Protein AF-A0AAD0SPP9-F1 (afdb_monomer)

Radius of gyration: 32.0 Å; Cα contacts (8 Å, |Δi|>4): 120; chains: 1; bounding box: 65×89×58 Å

Mean predicted aligned error: 18.38 Å

Organism: NCBI:txid663365

InterPro domains:
  IPR006448 Putative phage terminase, small subunit, P27 family [PF05119] (82-162)

Solvent-accessible surface area (backbone atoms only — not comparable to full-atom values): 11644 Å² total; per-residue (Å²): 120,72,67,60,58,52,49,46,48,52,52,52,76,45,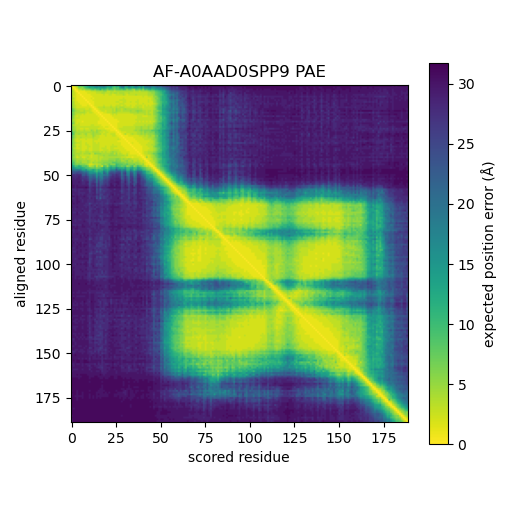87,68,53,57,61,61,54,15,63,75,71,76,54,50,42,67,56,52,55,49,48,37,67,75,67,67,56,64,47,70,93,71,49,75,88,74,75,68,74,67,84,60,84,80,52,70,61,67,83,74,44,54,75,62,16,53,54,42,38,54,52,51,50,60,71,46,54,90,75,64,54,84,85,45,48,65,55,45,52,50,39,17,49,40,49,42,51,41,53,55,47,50,65,71,53,53,95,50,72,78,54,42,52,36,66,40,94,88,75,69,49,77,43,73,15,71,65,46,54,51,42,54,52,39,52,52,50,42,53,54,46,35,45,73,72,34,72,40,74,71,28,14,66,74,70,72,55,81,73,76,76,78,66,96,81,71,85,52,98,78,66,65,73,71,87,76,71,68,96,72,86,89,79,91,135

pLDDT: mean 75.39, std 15.68, range [37.34, 91.75]

Secondary structure (DSSP, 8-state):
-HHHHHHHHHHHH----HHHHHHHTT--HHHHHHHHHHHT---TTTS-TT-----S---HHHHH--HHHHHHHHHHHHHHGGG--GGGHHHHHHHHHHHHHHHHHHHHHTT-GGGTEEE-TTT--EEE-HHHHHHHHHHHHHHHHHHHTT-SHHHHHHHT--PPPPPTTPPPTT---GGG----S-S--

Sequence (189 aa):
MENLESIKNAVENTKRSYRAIAKEFGTNHTQIGILIKLHNWNVEHRISKNSTVSTTEYKPHVAILGKTAVRKIEEIKKELGKQYSPVDEPLIVMYAKSYERYIDLESKLGLGVDKIISTSTKTGSEYMSPLFTATLAIQKNLVTIANQLGLSIASRKKLGLNFKKEEEGQTSLYDFVPEFASDEDLDEI

Structure (mmCIF, N/CA/C/O backbone):
data_AF-A0AAD0SPP9-F1
#
_entry.id   AF-A0AAD0SPP9-F1
#
loop_
_atom_site.group_PDB
_atom_site.id
_atom_site.type_symbol
_atom_site.label_atom_id
_atom_site.label_alt_id
_atom_site.label_comp_id
_atom_site.label_asym_id
_atom_site.label_entity_id
_atom_site.label_seq_id
_atom_site.pdbx_PDB_ins_code
_atom_site.Cartn_x
_atom_site.Cartn_y
_atom_site.Cartn_z
_atom_site.occupancy
_atom_site.B_iso_or_equiv
_atom_site.auth_seq_id
_atom_site.auth_comp_id
_atom_site.auth_asym_id
_atom_site.auth_atom_id
_atom_site.pdbx_PDB_model_num
ATOM 1 N N . MET A 1 1 ? -33.292 -52.331 -22.860 1.00 51.72 1 MET A N 1
ATOM 2 C CA . MET A 1 1 ? -32.669 -52.089 -21.537 1.00 51.72 1 MET A CA 1
ATOM 3 C C . MET A 1 1 ? -31.134 -52.114 -21.575 1.00 51.72 1 MET A C 1
ATOM 5 O O . MET A 1 1 ? -30.536 -51.581 -20.656 1.00 51.72 1 MET A O 1
ATOM 9 N N . GLU A 1 2 ? -30.491 -52.599 -22.648 1.00 58.06 2 GLU A N 1
ATOM 10 C CA . GLU A 1 2 ? -29.017 -52.721 -22.774 1.00 58.06 2 GLU A CA 1
ATOM 11 C C . GLU A 1 2 ? -28.226 -51.398 -22.714 1.00 58.06 2 GLU A C 1
ATOM 13 O O . GLU A 1 2 ? -27.062 -51.369 -22.312 1.00 58.06 2 GLU A O 1
ATOM 18 N N . ASN A 1 3 ? -28.854 -50.274 -23.071 1.00 76.88 3 ASN A N 1
ATOM 19 C CA . ASN A 1 3 ? -28.157 -48.989 -23.155 1.00 76.88 3 ASN A CA 1
ATOM 20 C C . ASN A 1 3 ? -27.893 -48.364 -21.767 1.00 76.88 3 ASN A C 1
ATOM 22 O O . ASN A 1 3 ? -26.889 -47.689 -21.565 1.00 76.88 3 ASN A O 1
ATOM 26 N N . LEU A 1 4 ? -28.763 -48.616 -20.780 1.00 82.75 4 LEU A N 1
ATOM 27 C CA . LEU A 1 4 ? -28.653 -48.008 -19.446 1.00 82.75 4 LEU A CA 1
ATOM 28 C C . LEU A 1 4 ? -27.514 -48.624 -18.625 1.00 82.75 4 LEU A C 1
ATOM 30 O O . LEU A 1 4 ? -26.792 -47.905 -17.939 1.00 82.75 4 LEU A O 1
ATOM 34 N N . GLU A 1 5 ? -27.315 -49.934 -18.741 1.00 85.50 5 GLU A N 1
ATOM 35 C CA . GLU A 1 5 ? -26.232 -50.648 -18.061 1.00 85.50 5 GLU A CA 1
ATOM 36 C C . GLU A 1 5 ? -24.863 -50.323 -18.674 1.00 85.50 5 GLU A C 1
ATOM 38 O O . GLU A 1 5 ? -23.885 -50.112 -17.956 1.00 85.50 5 GLU A O 1
ATOM 43 N N . SER A 1 6 ? -24.820 -50.139 -19.996 1.00 88.06 6 SER A N 1
ATOM 44 C CA . SER A 1 6 ? -23.631 -49.668 -20.715 1.00 88.06 6 SER A CA 1
ATOM 45 C C . SER A 1 6 ? -23.241 -48.240 -20.309 1.00 88.06 6 SER A C 1
ATOM 47 O O . SER A 1 6 ? -22.071 -47.969 -20.024 1.00 88.06 6 SER A O 1
ATOM 49 N N . ILE A 1 7 ? -24.221 -47.333 -20.192 1.00 86.38 7 ILE A N 1
ATOM 50 C CA . ILE A 1 7 ? -23.998 -45.965 -19.696 1.00 86.38 7 ILE A CA 1
ATOM 51 C C . ILE A 1 7 ? -23.540 -45.989 -18.233 1.00 86.38 7 ILE A C 1
ATOM 53 O O . ILE A 1 7 ? -22.585 -45.289 -17.892 1.00 86.38 7 ILE A O 1
ATOM 57 N N . LYS A 1 8 ? -24.174 -46.803 -17.377 1.00 89.94 8 LYS A N 1
ATOM 58 C CA . LYS A 1 8 ? -23.774 -46.968 -15.973 1.00 89.94 8 LYS A CA 1
ATOM 59 C C . LYS A 1 8 ? -22.315 -47.404 -15.876 1.00 89.94 8 LYS A C 1
ATOM 61 O O . LYS A 1 8 ? -21.541 -46.749 -15.188 1.00 89.94 8 LYS A O 1
ATOM 66 N N . ASN A 1 9 ? -21.915 -48.433 -16.620 1.00 89.00 9 ASN A N 1
ATOM 67 C CA . ASN A 1 9 ? -20.538 -48.924 -16.641 1.00 89.00 9 ASN A CA 1
ATOM 68 C C . ASN A 1 9 ? -19.550 -47.828 -17.094 1.00 89.00 9 ASN A C 1
ATOM 70 O O . ASN A 1 9 ? -18.545 -47.568 -16.431 1.00 89.00 9 ASN A O 1
ATOM 74 N N . ALA A 1 10 ? -19.876 -47.093 -18.163 1.00 87.19 10 ALA A N 1
ATOM 75 C CA . ALA A 1 10 ? -19.056 -45.972 -18.623 1.00 87.19 10 ALA A CA 1
ATOM 76 C C . ALA A 1 10 ? -18.931 -44.855 -17.568 1.00 87.19 10 ALA A C 1
ATOM 78 O O . ALA A 1 10 ? -17.875 -44.223 -17.445 1.00 87.19 10 ALA A O 1
ATOM 79 N N . VAL A 1 11 ? -19.987 -44.602 -16.793 1.00 87.31 11 VAL A N 1
ATOM 80 C CA . VAL A 1 11 ? -19.987 -43.622 -15.703 1.00 87.31 11 VAL A CA 1
ATOM 81 C C . VAL A 1 11 ? -19.180 -44.136 -14.507 1.00 87.31 11 VAL A C 1
ATOM 83 O O . VAL A 1 11 ? -18.228 -43.473 -14.104 1.00 87.31 11 VAL A O 1
ATOM 86 N N . GLU A 1 12 ? -19.479 -45.311 -13.970 1.00 88.06 12 GLU A N 1
ATOM 87 C CA . GLU A 1 12 ? -18.882 -45.805 -12.723 1.00 88.06 12 GLU A CA 1
ATOM 88 C C . GLU A 1 12 ? -17.416 -46.232 -12.880 1.00 88.06 12 GLU A C 1
ATOM 90 O O . GLU A 1 12 ? -16.620 -46.020 -11.975 1.00 88.06 12 GLU A O 1
ATOM 95 N N . ASN A 1 13 ? -17.008 -46.744 -14.045 1.00 87.56 13 ASN A N 1
ATOM 96 C CA . ASN A 1 13 ? -15.677 -47.347 -14.199 1.00 87.56 13 ASN A CA 1
ATOM 97 C C . ASN A 1 13 ? -14.666 -46.479 -14.955 1.00 87.56 13 ASN A C 1
ATOM 99 O O . ASN A 1 13 ? -13.494 -46.836 -15.066 1.00 87.56 13 ASN A O 1
ATOM 103 N N . THR A 1 14 ? -15.074 -45.315 -15.468 1.00 84.06 14 THR A N 1
ATOM 104 C CA . THR A 1 14 ? -14.160 -44.409 -16.186 1.00 84.06 14 THR A CA 1
ATOM 105 C C . THR A 1 14 ? -14.133 -43.010 -15.577 1.00 84.06 14 THR A C 1
ATOM 107 O O . THR A 1 14 ? -15.017 -42.641 -14.809 1.00 84.06 14 THR A O 1
ATOM 110 N N . LYS A 1 15 ? -13.131 -42.199 -15.948 1.00 80.75 15 LYS A N 1
ATOM 111 C CA . LYS A 1 15 ? -13.051 -40.754 -15.640 1.00 80.75 15 LYS A CA 1
ATOM 112 C C . LYS A 1 15 ? -13.522 -39.861 -16.803 1.00 80.75 15 LYS A C 1
ATOM 114 O O . LYS A 1 15 ? -13.335 -38.648 -16.769 1.00 80.75 15 LYS A O 1
ATOM 119 N N . ARG A 1 16 ? -14.113 -40.437 -17.860 1.00 81.25 16 ARG A N 1
ATOM 120 C CA . ARG A 1 16 ? -14.536 -39.698 -19.069 1.00 81.25 16 ARG A CA 1
ATOM 121 C C . ARG A 1 16 ? -15.654 -38.714 -18.736 1.00 81.25 16 ARG A C 1
ATOM 123 O O . ARG A 1 16 ? -16.573 -39.076 -18.011 1.00 81.25 16 ARG A O 1
ATOM 130 N N . SER A 1 17 ? -15.627 -37.492 -19.267 1.00 85.69 17 SER A N 1
ATOM 131 C CA . SER A 1 17 ? -16.663 -36.488 -18.968 1.00 85.69 17 SER A CA 1
ATOM 132 C C . SER A 1 17 ? -18.070 -36.969 -19.362 1.00 85.69 17 SER A C 1
ATOM 134 O O . SER A 1 17 ? -18.233 -37.696 -20.343 1.00 85.69 17 SER A O 1
ATOM 136 N N . TYR A 1 18 ? -19.109 -36.530 -18.641 1.00 88.00 18 TYR A N 1
ATOM 137 C CA . TYR A 1 18 ? -20.495 -36.917 -18.954 1.00 88.00 18 TYR A CA 1
ATOM 138 C C . TYR A 1 18 ? -20.921 -36.511 -20.367 1.00 88.00 18 TYR A C 1
ATOM 140 O O . TYR A 1 18 ? -21.727 -37.194 -20.982 1.00 88.00 18 TYR A O 1
ATOM 148 N N . ARG A 1 19 ? -20.338 -35.440 -20.922 1.00 86.88 19 ARG A N 1
ATOM 149 C CA . ARG A 1 19 ? -20.577 -35.024 -22.311 1.00 86.88 19 ARG A CA 1
ATOM 150 C C . ARG A 1 19 ? -20.012 -36.019 -23.326 1.00 86.88 19 ARG A C 1
ATOM 152 O O . ARG A 1 19 ? -20.654 -36.266 -24.340 1.00 86.88 19 ARG A O 1
ATOM 159 N N . ALA A 1 20 ? -18.840 -36.596 -23.054 1.00 87.94 20 ALA A N 1
ATOM 160 C CA . ALA A 1 20 ? -18.237 -37.597 -23.930 1.00 87.94 20 ALA A CA 1
ATOM 161 C C . ALA A 1 20 ? -19.054 -38.896 -23.938 1.00 87.94 20 ALA A C 1
ATOM 163 O O . ALA A 1 20 ? -19.337 -39.426 -25.007 1.00 87.94 20 ALA A O 1
ATOM 164 N N . ILE A 1 21 ? -19.485 -39.350 -22.757 1.00 88.00 21 ILE A N 1
ATOM 165 C CA . ILE A 1 21 ? -20.357 -40.525 -22.609 1.00 88.00 21 ILE A CA 1
ATOM 166 C C . ILE A 1 21 ? -21.703 -40.266 -23.300 1.00 88.00 21 ILE A C 1
ATOM 168 O O . ILE A 1 21 ? -22.177 -41.089 -24.073 1.00 88.00 21 ILE A O 1
ATOM 172 N N . ALA A 1 22 ? -22.286 -39.083 -23.103 1.00 87.88 22 ALA A N 1
ATOM 173 C CA . ALA A 1 22 ? -23.553 -38.711 -23.723 1.00 87.88 22 ALA A CA 1
ATOM 174 C C . ALA A 1 22 ? -23.508 -38.754 -25.259 1.00 87.88 22 ALA A C 1
ATOM 176 O O . ALA A 1 22 ? -24.431 -39.265 -25.886 1.00 87.88 22 ALA A O 1
ATOM 177 N N . LYS A 1 23 ? -22.410 -38.274 -25.857 1.00 89.12 23 LYS A N 1
ATOM 178 C CA . LYS A 1 23 ? -22.201 -38.300 -27.311 1.00 89.12 23 LYS A CA 1
ATOM 179 C C . LYS A 1 23 ? -22.111 -39.724 -27.868 1.00 89.12 23 LYS A C 1
ATOM 181 O O . LYS A 1 23 ? -22.613 -39.970 -28.956 1.00 89.12 23 LYS A O 1
ATOM 186 N N . GLU A 1 24 ? -21.472 -40.637 -27.143 1.00 87.25 24 GLU A N 1
ATOM 187 C CA . GLU A 1 24 ? -21.290 -42.033 -27.561 1.00 87.25 24 GLU A CA 1
ATOM 188 C C . GLU A 1 24 ? -22.600 -42.821 -27.551 1.00 87.25 24 GLU A C 1
ATOM 190 O O . GLU A 1 24 ? -22.887 -43.549 -28.495 1.00 87.25 24 GLU A O 1
ATOM 195 N N . PHE A 1 25 ? -23.427 -42.615 -26.526 1.00 86.75 25 PHE A N 1
ATOM 196 C CA . PHE A 1 25 ? -24.692 -43.337 -26.361 1.00 86.75 25 PHE A CA 1
ATOM 197 C C . PHE A 1 25 ? -25.916 -42.570 -26.888 1.00 86.75 25 PHE A C 1
ATOM 199 O O . PHE A 1 25 ? -27.050 -42.956 -26.610 1.00 86.75 25 PHE A O 1
ATOM 206 N N . GLY A 1 26 ? -25.705 -41.474 -27.630 1.00 83.62 26 GLY A N 1
ATOM 207 C CA . GLY A 1 26 ? -26.782 -40.685 -28.239 1.00 83.62 26 GLY A CA 1
ATOM 208 C C . GLY A 1 26 ? -27.765 -40.078 -27.229 1.00 83.62 26 GLY A C 1
ATOM 209 O O . GLY A 1 26 ? -28.952 -39.961 -27.517 1.00 83.62 26 GLY A O 1
ATOM 210 N N . THR A 1 27 ? -27.291 -39.716 -26.034 1.00 85.94 27 THR A N 1
ATOM 211 C CA . THR A 1 27 ? -28.105 -39.162 -24.938 1.00 85.94 27 THR A CA 1
ATOM 212 C C . THR A 1 27 ? -27.663 -37.740 -24.569 1.00 85.94 27 THR A C 1
ATOM 214 O O . THR A 1 27 ? -26.723 -37.188 -25.143 1.00 85.94 27 THR A O 1
ATOM 217 N N . ASN A 1 28 ? -28.342 -37.107 -23.609 1.00 88.00 28 ASN A N 1
ATOM 218 C CA . ASN A 1 28 ? -27.956 -35.812 -23.059 1.00 88.00 28 ASN A CA 1
ATOM 219 C C . ASN A 1 28 ? -27.191 -35.995 -21.737 1.00 88.00 28 ASN A C 1
ATOM 221 O O . ASN A 1 28 ? -27.616 -36.725 -20.846 1.00 88.00 28 ASN A O 1
ATOM 225 N N . HIS A 1 29 ? -26.086 -35.271 -21.557 1.00 84.81 29 HIS A N 1
ATOM 226 C CA . HIS A 1 29 ? -25.327 -35.272 -20.303 1.00 84.81 29 HIS A CA 1
ATOM 227 C C . HIS A 1 29 ? -26.172 -34.904 -19.068 1.00 84.81 29 HIS A C 1
ATOM 229 O O . HIS A 1 29 ? -25.884 -35.379 -17.971 1.00 84.81 29 HIS A O 1
ATOM 235 N N . THR A 1 30 ? -27.230 -34.099 -19.232 1.00 88.62 30 THR A N 1
ATOM 236 C CA . THR A 1 30 ? -28.180 -33.797 -18.150 1.00 88.62 30 THR A CA 1
ATOM 237 C C . THR A 1 30 ? -29.023 -35.013 -17.770 1.00 88.62 30 THR A C 1
ATOM 239 O O . THR A 1 30 ? -29.240 -35.243 -16.584 1.00 88.62 30 THR A O 1
ATOM 242 N N . GLN A 1 31 ? -29.432 -35.835 -18.744 1.00 85.94 31 GLN A N 1
ATOM 243 C CA . GLN A 1 31 ? -30.141 -37.096 -18.498 1.00 85.94 31 GLN A CA 1
ATOM 244 C C . GLN A 1 31 ? -29.253 -38.083 -17.735 1.00 85.94 31 GLN A C 1
ATOM 246 O O . GLN A 1 31 ? -29.722 -38.697 -16.784 1.00 85.94 31 GLN A O 1
ATOM 251 N N . ILE A 1 32 ? -27.957 -38.159 -18.060 1.00 86.00 32 ILE A N 1
ATOM 252 C CA . ILE A 1 32 ? -26.988 -38.947 -17.277 1.00 86.00 32 ILE A CA 1
ATOM 253 C C . ILE A 1 32 ? -26.943 -38.456 -15.821 1.00 86.00 32 ILE A C 1
ATOM 255 O O . ILE A 1 32 ? -26.991 -39.263 -14.898 1.00 86.00 32 ILE A O 1
ATOM 259 N N . GLY A 1 33 ? -26.917 -37.137 -15.599 1.00 84.62 33 GLY A N 1
ATOM 260 C CA . GLY A 1 33 ? -26.966 -36.551 -14.255 1.00 84.62 33 GLY A CA 1
ATOM 261 C C . GLY A 1 33 ? -28.234 -36.905 -13.467 1.00 84.62 33 GLY A C 1
ATOM 262 O O . GLY A 1 33 ? -28.160 -37.128 -12.259 1.00 84.62 33 GLY A O 1
ATOM 263 N N . ILE A 1 34 ? -29.385 -36.988 -14.140 1.00 86.81 34 ILE A N 1
ATOM 264 C CA . ILE A 1 34 ? -30.654 -37.422 -13.536 1.00 86.81 34 ILE A CA 1
ATOM 265 C C . ILE A 1 34 ? -30.598 -38.916 -13.192 1.00 86.81 34 ILE A C 1
ATOM 267 O O . ILE A 1 34 ? -30.956 -39.284 -12.077 1.00 86.81 34 ILE A O 1
ATOM 271 N N . LEU A 1 35 ? -30.093 -39.762 -14.097 1.00 86.94 35 LEU A N 1
ATOM 272 C CA . LEU A 1 35 ? -29.963 -41.207 -13.877 1.00 86.94 35 LEU A CA 1
ATOM 273 C C . LEU A 1 35 ? -29.030 -41.542 -12.708 1.00 86.94 35 LEU A C 1
ATOM 275 O O . LEU A 1 35 ? -29.371 -42.401 -11.900 1.00 86.94 35 LEU A O 1
ATOM 279 N N . ILE A 1 36 ? -27.911 -40.820 -12.563 1.00 86.50 36 ILE A N 1
ATOM 280 C CA . ILE A 1 36 ? -26.996 -40.975 -11.418 1.00 86.50 36 ILE A CA 1
ATOM 281 C C . ILE A 1 36 ? -27.743 -40.765 -10.096 1.00 86.50 36 ILE A C 1
ATOM 283 O O . ILE A 1 36 ? -27.567 -41.551 -9.171 1.00 86.50 36 ILE A O 1
ATOM 287 N N . LYS A 1 37 ? -28.584 -39.724 -10.009 1.00 85.19 37 LYS A N 1
ATOM 288 C CA . LYS A 1 37 ? -29.362 -39.411 -8.798 1.00 85.19 37 LYS A CA 1
ATOM 289 C C . LYS A 1 37 ? -30.514 -40.385 -8.569 1.00 85.19 37 LYS A C 1
ATOM 291 O O . LYS A 1 37 ? -30.809 -40.716 -7.431 1.00 85.19 37 LYS A O 1
ATOM 296 N N . LEU A 1 38 ? -31.179 -40.816 -9.639 1.00 86.94 38 LEU A N 1
ATOM 297 C CA . LEU A 1 38 ? -32.357 -41.680 -9.557 1.00 86.94 38 LEU A CA 1
ATOM 298 C C . LEU A 1 38 ? -31.982 -43.123 -9.192 1.00 86.94 38 LEU A C 1
ATOM 300 O O . LEU A 1 38 ? -32.724 -43.790 -8.478 1.00 86.94 38 LEU A O 1
ATOM 304 N N . HIS A 1 39 ? -30.819 -43.589 -9.651 1.00 85.81 39 HIS A N 1
ATOM 305 C CA . HIS A 1 39 ? -30.335 -44.954 -9.443 1.00 85.81 39 HIS A CA 1
ATOM 306 C C . HIS A 1 39 ? -29.115 -45.051 -8.511 1.00 85.81 39 HIS A C 1
ATOM 308 O O . HIS A 1 39 ? -28.538 -46.131 -8.401 1.00 85.81 39 HIS A O 1
ATOM 314 N N . ASN A 1 40 ? -28.717 -43.953 -7.856 1.00 83.12 40 ASN A N 1
ATOM 315 C CA . ASN A 1 40 ? -27.573 -43.873 -6.936 1.00 83.12 40 ASN A CA 1
ATOM 316 C C . ASN A 1 40 ? -26.280 -44.505 -7.488 1.00 83.12 40 ASN A C 1
ATOM 318 O O . ASN A 1 40 ? -25.647 -45.329 -6.829 1.00 83.12 40 ASN A O 1
ATOM 322 N N . TRP A 1 41 ? -25.889 -44.136 -8.710 1.00 87.06 41 TRP A N 1
ATOM 323 C CA . TRP A 1 41 ? -24.657 -44.653 -9.320 1.00 87.06 41 TRP A CA 1
ATOM 324 C C . TRP A 1 41 ? -23.402 -44.141 -8.604 1.00 87.06 41 TRP A C 1
ATOM 326 O O . TRP A 1 41 ? -23.332 -42.975 -8.202 1.00 87.06 41 TRP A O 1
ATOM 336 N N . ASN A 1 42 ? -22.381 -44.993 -8.488 1.00 83.19 42 ASN A N 1
ATOM 337 C CA . ASN A 1 42 ? -21.136 -44.653 -7.807 1.00 83.19 42 ASN A CA 1
ATOM 338 C C . ASN A 1 42 ? -20.254 -43.744 -8.677 1.00 83.19 42 ASN A C 1
ATOM 340 O O . ASN A 1 42 ? -19.658 -44.164 -9.668 1.00 83.19 42 ASN A O 1
ATOM 344 N N . VAL A 1 43 ? -20.153 -42.475 -8.287 1.00 81.12 43 VAL A N 1
ATOM 345 C CA . VAL A 1 43 ? -19.327 -41.465 -8.967 1.00 81.12 43 VAL A CA 1
ATOM 346 C C . VAL A 1 43 ? -18.296 -40.829 -8.034 1.00 81.12 43 VAL A C 1
ATOM 348 O O . VAL A 1 43 ? -17.770 -39.755 -8.328 1.00 81.12 43 VAL A O 1
ATOM 351 N N . GLU A 1 44 ? -17.982 -41.468 -6.904 1.00 73.19 44 GLU A N 1
ATOM 352 C CA . GLU A 1 44 ? -17.063 -40.916 -5.900 1.00 73.19 44 GLU A CA 1
ATOM 353 C C . GLU A 1 44 ? -15.653 -40.663 -6.443 1.00 73.19 44 GLU A C 1
ATOM 355 O O . GLU A 1 44 ? -15.002 -39.703 -6.044 1.00 73.19 44 GLU A O 1
ATOM 360 N N . HIS A 1 45 ? -15.196 -41.477 -7.395 1.00 71.38 45 HIS A N 1
ATOM 361 C CA . HIS A 1 45 ? -13.916 -41.310 -8.095 1.00 71.38 45 HIS A CA 1
ATOM 362 C C . HIS A 1 45 ? -13.892 -40.115 -9.059 1.00 71.38 45 HIS A C 1
ATOM 364 O O . HIS A 1 45 ? -12.824 -39.748 -9.556 1.00 71.38 45 HIS A O 1
ATOM 370 N N . ARG A 1 46 ? -15.059 -39.535 -9.365 1.00 68.56 46 ARG A N 1
ATOM 371 C CA . ARG A 1 46 ? -15.238 -38.365 -10.244 1.00 68.56 46 ARG A CA 1
ATOM 372 C C . ARG A 1 46 ? -15.484 -37.083 -9.466 1.00 68.56 46 ARG A C 1
ATOM 374 O O . ARG A 1 46 ? -15.219 -36.001 -9.987 1.00 68.56 46 ARG A O 1
ATOM 381 N N . ILE A 1 47 ? -16.002 -37.193 -8.247 1.00 60.44 47 ILE A N 1
ATOM 382 C CA . ILE A 1 47 ? -16.110 -36.066 -7.331 1.00 60.44 47 ILE A CA 1
ATOM 383 C C . ILE A 1 47 ? -14.697 -35.810 -6.821 1.00 60.44 47 ILE A C 1
ATOM 385 O O . ILE A 1 47 ? -14.087 -36.662 -6.182 1.00 60.44 47 ILE A O 1
ATOM 389 N N . SER A 1 48 ? -14.156 -34.633 -7.128 1.00 53.91 48 SER A N 1
ATOM 390 C CA . SER A 1 48 ? -12.960 -34.136 -6.459 1.00 53.91 48 SER A CA 1
ATOM 391 C C . SER A 1 48 ? -13.238 -34.111 -4.951 1.00 53.91 48 SER A C 1
ATOM 393 O O . SER A 1 48 ? -13.806 -33.152 -4.437 1.00 53.91 48 SER A O 1
ATOM 395 N N . LYS A 1 49 ? -12.853 -35.169 -4.227 1.00 50.97 49 LYS A N 1
ATOM 396 C CA . LYS A 1 49 ? -12.880 -35.215 -2.755 1.00 50.97 49 LYS A CA 1
ATOM 397 C C . LYS A 1 49 ? -11.865 -34.244 -2.119 1.00 50.97 49 LYS A C 1
ATOM 399 O O . LYS A 1 49 ? -11.747 -34.207 -0.904 1.00 50.97 49 LYS A O 1
ATOM 404 N N . ASN A 1 50 ? -11.201 -33.402 -2.921 1.00 46.84 50 ASN A N 1
ATOM 405 C CA . ASN A 1 50 ? -10.194 -32.438 -2.488 1.00 46.84 50 ASN A CA 1
ATOM 406 C C . ASN A 1 50 ? -10.576 -30.989 -2.835 1.00 46.84 50 ASN A C 1
ATOM 408 O O . ASN A 1 50 ? -9.737 -30.207 -3.270 1.00 46.84 50 ASN A O 1
ATOM 412 N N . SER A 1 51 ? -11.824 -30.584 -2.600 1.00 44.16 51 SER A N 1
ATOM 413 C CA . SER A 1 51 ? -12.051 -29.219 -2.108 1.00 44.16 51 SER A CA 1
ATOM 414 C C . SER A 1 51 ? -12.092 -29.261 -0.583 1.00 44.16 51 SER A C 1
ATOM 416 O O . SER A 1 51 ? -13.095 -28.920 0.042 1.00 44.16 51 SER A O 1
ATOM 418 N N . THR A 1 52 ? -11.005 -29.730 0.030 1.00 46.94 52 THR A N 1
ATOM 419 C CA . THR A 1 52 ? -10.692 -29.377 1.411 1.00 46.94 52 THR A CA 1
ATOM 420 C C . THR A 1 52 ? -10.530 -27.865 1.425 1.00 46.94 52 THR A C 1
ATOM 422 O O . THR A 1 52 ? -9.463 -27.342 1.104 1.00 46.94 52 THR A O 1
ATOM 425 N N . VAL A 1 53 ? -11.614 -27.149 1.725 1.00 46.72 53 VAL A N 1
ATOM 426 C CA . VAL A 1 53 ? -11.522 -25.782 2.226 1.00 46.72 53 VAL A CA 1
ATOM 427 C C . VAL A 1 53 ? -10.681 -25.915 3.484 1.00 46.72 53 VAL A C 1
ATOM 429 O O . VAL A 1 53 ? -11.147 -26.426 4.499 1.00 46.72 53 VAL A O 1
ATOM 432 N N . SER A 1 54 ? -9.397 -25.596 3.354 1.00 39.97 54 SER A N 1
ATOM 433 C CA . SER A 1 54 ? -8.462 -25.601 4.463 1.00 39.97 54 SER A CA 1
ATOM 434 C C . SER A 1 54 ? -9.071 -24.759 5.578 1.00 39.97 54 SER A C 1
ATOM 436 O O . SER A 1 54 ? -9.296 -23.566 5.395 1.00 39.97 54 SER A O 1
ATOM 438 N N . THR A 1 55 ? -9.361 -25.380 6.718 1.00 46.69 55 THR A N 1
ATOM 439 C CA . THR A 1 55 ? -9.795 -24.715 7.955 1.00 46.69 55 THR A CA 1
ATOM 440 C C . THR A 1 55 ? -8.649 -23.982 8.650 1.00 46.69 55 THR A C 1
ATOM 442 O O . THR A 1 55 ? -8.826 -23.478 9.756 1.00 46.69 55 THR A O 1
ATOM 445 N N . THR A 1 56 ? -7.474 -23.861 8.022 1.00 51.22 56 THR A N 1
ATOM 446 C CA . THR A 1 56 ? -6.583 -22.748 8.359 1.00 51.22 56 THR A CA 1
ATOM 447 C C . THR A 1 56 ? -7.378 -21.477 8.132 1.00 51.22 56 THR A C 1
ATOM 449 O O . THR A 1 56 ? -7.862 -21.301 7.016 1.00 51.22 56 THR A O 1
ATOM 452 N N . GLU A 1 57 ? -7.518 -20.621 9.147 1.00 54.06 57 GLU A N 1
ATOM 453 C CA . GLU A 1 57 ? -8.017 -19.254 8.988 1.00 54.06 57 GLU A CA 1
ATOM 454 C C . GLU A 1 57 ? -7.316 -18.627 7.778 1.00 54.06 57 GLU A C 1
ATOM 456 O O . GLU A 1 57 ? -6.191 -18.131 7.878 1.00 54.06 57 GLU A O 1
ATOM 461 N N . TYR A 1 58 ? -7.938 -18.707 6.601 1.00 49.38 58 TYR A N 1
ATOM 462 C CA . TYR A 1 58 ? -7.405 -18.082 5.413 1.00 49.38 58 TYR A CA 1
ATOM 463 C C . TYR A 1 58 ? -7.670 -16.614 5.645 1.00 49.38 58 TYR A C 1
ATOM 465 O O . TYR A 1 58 ? -8.773 -16.122 5.437 1.00 49.38 58 TYR A O 1
ATOM 473 N N . LYS A 1 59 ? -6.672 -15.947 6.208 1.00 59.69 59 LYS A N 1
ATOM 474 C CA . LYS A 1 59 ? -6.638 -14.511 6.377 1.00 59.69 59 LYS A CA 1
ATOM 475 C C . LYS A 1 59 ? -6.227 -13.960 5.017 1.00 59.69 59 LYS A C 1
ATOM 477 O O . LYS A 1 59 ? -5.029 -13.908 4.746 1.00 59.69 59 LYS A O 1
ATOM 482 N N . PRO A 1 60 ? -7.167 -13.564 4.133 1.00 54.41 60 PRO A N 1
ATOM 483 C CA . PRO A 1 60 ? -6.823 -13.109 2.784 1.00 54.41 60 PRO A CA 1
ATOM 484 C C . PRO A 1 60 ? -5.848 -11.924 2.818 1.00 54.41 60 PRO A C 1
ATOM 486 O O . PRO A 1 60 ? -5.056 -11.736 1.901 1.00 54.41 60 PRO A O 1
ATOM 489 N N . HIS A 1 61 ? -5.847 -11.161 3.915 1.00 56.38 61 HIS A N 1
ATOM 490 C CA . HIS A 1 61 ? -4.906 -10.076 4.157 1.00 56.38 61 HIS A CA 1
ATOM 491 C C . HIS A 1 61 ? -3.446 -10.542 4.310 1.00 56.38 61 HIS A C 1
ATOM 493 O O . HIS A 1 61 ? -2.553 -9.810 3.899 1.00 56.38 61 HIS A O 1
ATOM 499 N N . VAL A 1 62 ? -3.181 -11.759 4.801 1.00 58.31 62 VAL A N 1
ATOM 500 C CA . VAL A 1 62 ? -1.818 -12.323 4.919 1.00 58.31 62 VAL A CA 1
ATOM 501 C C . VAL A 1 62 ? -1.207 -12.611 3.545 1.00 58.31 62 VAL A C 1
ATOM 503 O O . VAL A 1 62 ? 0.003 -12.515 3.380 1.00 58.31 62 VAL A O 1
ATOM 506 N N . ALA A 1 63 ? -2.029 -12.903 2.532 1.00 60.53 63 ALA A N 1
ATOM 507 C CA . ALA A 1 63 ? -1.554 -13.086 1.160 1.00 60.53 63 ALA A CA 1
ATOM 508 C C . ALA A 1 63 ? -1.271 -11.755 0.433 1.00 60.53 63 ALA A C 1
ATOM 510 O O . ALA A 1 63 ? -0.577 -11.739 -0.580 1.00 60.53 63 ALA A O 1
ATOM 511 N N . ILE A 1 64 ? -1.833 -10.643 0.921 1.00 65.31 64 ILE A N 1
ATOM 512 C CA . ILE A 1 64 ? -1.818 -9.336 0.243 1.00 65.31 64 ILE A CA 1
ATOM 513 C C . ILE A 1 64 ? -0.828 -8.358 0.893 1.00 65.31 64 ILE A C 1
ATOM 515 O O . ILE A 1 64 ? -0.371 -7.426 0.224 1.00 65.31 64 ILE A O 1
ATOM 519 N N . LEU A 1 65 ? -0.529 -8.543 2.180 1.00 76.50 65 LEU A N 1
ATOM 520 C CA . LEU A 1 65 ? 0.314 -7.659 2.980 1.00 76.50 65 LEU A CA 1
ATOM 521 C C . LEU A 1 65 ? 1.670 -8.310 3.227 1.00 76.50 65 LEU A C 1
ATOM 523 O O . LEU A 1 65 ? 1.744 -9.391 3.810 1.00 76.50 65 LEU A O 1
ATOM 527 N N . GLY A 1 66 ? 2.745 -7.643 2.811 1.00 81.56 66 GLY A N 1
ATOM 528 C CA . GLY A 1 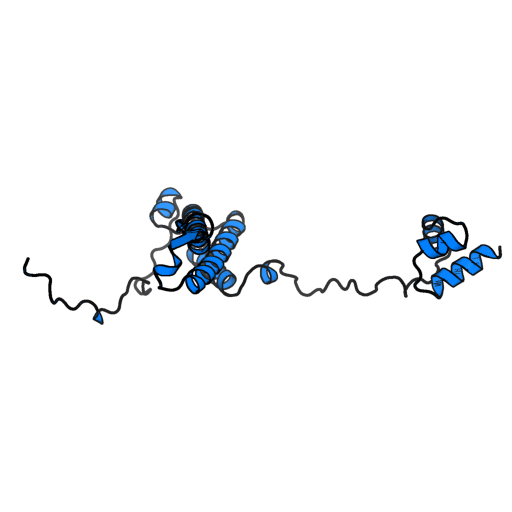66 ? 4.085 -8.059 3.192 1.00 81.56 66 GLY A CA 1
ATOM 529 C C . GLY A 1 66 ? 4.401 -7.698 4.646 1.00 81.56 66 GLY A C 1
ATOM 530 O O . GLY A 1 66 ? 3.633 -7.027 5.343 1.00 81.56 66 GLY A O 1
ATOM 531 N N . LYS A 1 67 ? 5.560 -8.162 5.128 1.00 85.62 67 LYS A N 1
ATOM 532 C CA . LYS A 1 67 ? 5.989 -7.984 6.528 1.00 85.62 67 LYS A CA 1
ATOM 533 C C . LYS A 1 67 ? 6.038 -6.508 6.936 1.00 85.62 67 LYS A C 1
ATOM 535 O O . LYS A 1 67 ? 5.671 -6.167 8.058 1.00 85.62 67 LYS A O 1
ATOM 540 N N . THR A 1 68 ? 6.462 -5.637 6.021 1.00 84.00 68 THR A N 1
ATOM 541 C CA . THR A 1 68 ? 6.579 -4.195 6.268 1.00 84.00 68 THR A CA 1
ATOM 542 C C . THR A 1 68 ? 5.205 -3.550 6.404 1.00 84.00 68 THR A C 1
ATOM 544 O O . THR A 1 68 ? 5.003 -2.727 7.296 1.00 84.00 68 THR A O 1
ATOM 547 N N . ALA A 1 69 ? 4.244 -3.956 5.567 1.00 85.25 69 ALA A N 1
ATOM 548 C CA . ALA A 1 69 ? 2.870 -3.479 5.663 1.00 85.25 69 ALA A CA 1
ATOM 549 C C . ALA A 1 69 ? 2.206 -3.931 6.975 1.00 85.25 69 ALA A C 1
ATOM 551 O O . ALA A 1 69 ? 1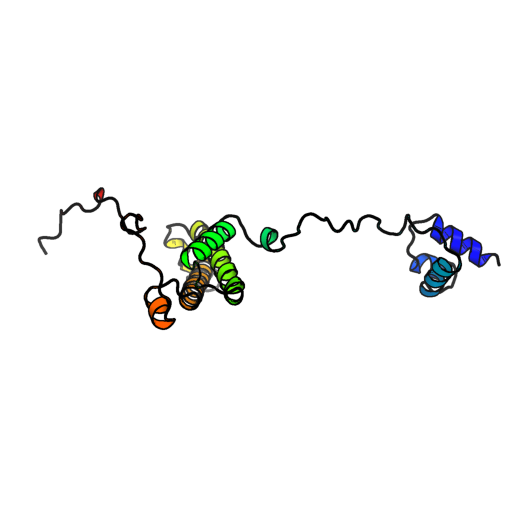.591 -3.113 7.651 1.00 85.25 69 ALA A O 1
ATOM 552 N N . VAL A 1 70 ? 2.374 -5.194 7.382 1.00 85.56 70 VAL A N 1
ATOM 553 C CA . VAL A 1 70 ? 1.820 -5.696 8.656 1.00 85.56 70 VAL A CA 1
ATOM 554 C C . VAL A 1 70 ? 2.359 -4.900 9.846 1.00 85.56 70 VAL A C 1
ATOM 556 O O . VAL A 1 70 ? 1.568 -4.376 10.628 1.00 85.56 70 VAL A O 1
ATOM 559 N N . ARG A 1 71 ? 3.684 -4.715 9.929 1.00 86.06 71 ARG A N 1
ATOM 560 C CA . ARG A 1 71 ? 4.308 -3.906 10.987 1.00 86.06 71 ARG A CA 1
ATOM 561 C C . ARG A 1 71 ? 3.754 -2.478 11.011 1.00 86.06 71 ARG A C 1
ATOM 563 O O . ARG A 1 71 ? 3.403 -1.963 12.067 1.00 86.06 71 ARG A O 1
ATOM 570 N N . LYS A 1 72 ? 3.617 -1.845 9.840 1.00 88.94 72 LYS A N 1
ATOM 571 C CA . LYS A 1 72 ? 3.117 -0.467 9.746 1.00 88.94 72 LYS A CA 1
ATOM 572 C C . LYS A 1 72 ? 1.640 -0.343 10.153 1.00 88.94 72 LYS A C 1
ATOM 574 O O . LYS A 1 72 ? 1.261 0.674 10.723 1.00 88.94 72 LYS A O 1
ATOM 579 N N . ILE A 1 73 ? 0.810 -1.363 9.911 1.00 88.12 73 ILE A N 1
ATOM 580 C CA . ILE A 1 73 ? -0.578 -1.397 10.409 1.00 88.12 73 ILE A CA 1
ATOM 581 C C . ILE A 1 73 ? -0.599 -1.379 11.940 1.00 88.12 73 ILE A C 1
ATOM 583 O O . ILE A 1 73 ? -1.391 -0.643 12.523 1.00 88.12 73 ILE A O 1
ATOM 587 N N . GLU A 1 74 ? 0.252 -2.173 12.590 1.00 86.81 74 GLU A N 1
ATOM 588 C CA . GLU A 1 74 ? 0.331 -2.232 14.055 1.00 86.81 74 GLU A CA 1
ATOM 589 C C . GLU A 1 74 ? 0.792 -0.899 14.656 1.00 86.81 74 GLU A C 1
ATOM 591 O O . GLU A 1 74 ? 0.186 -0.426 15.616 1.00 86.81 74 GLU A O 1
ATOM 596 N N . GLU A 1 75 ? 1.798 -0.259 14.051 1.00 84.88 75 GLU A N 1
ATOM 597 C CA . GLU A 1 75 ? 2.269 1.078 14.438 1.00 84.88 75 GLU A CA 1
ATOM 598 C C . GLU A 1 75 ? 1.134 2.112 14.373 1.00 84.88 75 GLU A C 1
ATOM 600 O O . GLU A 1 75 ? 0.848 2.782 15.363 1.00 84.88 75 GLU A O 1
ATOM 605 N N . ILE A 1 76 ? 0.408 2.176 13.252 1.00 86.81 76 ILE A N 1
ATOM 606 C CA . ILE A 1 76 ? -0.695 3.133 13.072 1.00 86.81 76 ILE A CA 1
ATOM 607 C C . ILE A 1 76 ? -1.840 2.845 14.041 1.00 86.81 76 ILE A C 1
ATOM 609 O O . ILE A 1 76 ? -2.395 3.765 14.634 1.00 86.81 76 ILE A O 1
ATOM 613 N N . LYS A 1 77 ? -2.196 1.573 14.250 1.00 84.94 77 LYS A N 1
ATOM 614 C CA . LYS A 1 77 ? -3.220 1.204 15.238 1.00 84.94 77 LYS A CA 1
ATOM 615 C C . LYS A 1 77 ? -2.818 1.627 16.650 1.00 84.94 77 LYS A C 1
ATOM 617 O O . LYS A 1 77 ? -3.676 2.067 17.413 1.00 84.94 77 LYS A O 1
ATOM 622 N N . LYS A 1 78 ? -1.532 1.513 16.997 1.00 84.94 78 LYS A N 1
ATOM 623 C CA . LYS A 1 78 ? -0.996 1.967 18.284 1.00 84.94 78 LYS A CA 1
ATOM 624 C C . LYS A 1 78 ? -1.068 3.489 18.413 1.00 84.94 78 LYS A C 1
ATOM 626 O O . LYS A 1 78 ? -1.514 3.966 19.452 1.00 84.94 78 LYS A O 1
ATOM 631 N N . GLU A 1 79 ? -0.689 4.227 17.370 1.00 81.38 79 GLU A N 1
ATOM 632 C CA . GLU A 1 79 ? -0.759 5.693 17.339 1.00 81.38 79 GLU A CA 1
ATOM 633 C C . GLU A 1 79 ? -2.201 6.198 17.462 1.00 81.38 79 GLU A C 1
ATOM 635 O O . GLU A 1 79 ? -2.493 7.033 18.314 1.00 81.38 79 GLU A O 1
ATOM 640 N N . LEU A 1 80 ? -3.119 5.666 16.648 1.00 81.19 80 LEU A N 1
ATOM 641 C CA . LEU A 1 80 ? -4.533 6.057 16.659 1.00 81.19 80 LEU A CA 1
ATOM 642 C C . LEU A 1 80 ? -5.252 5.615 17.944 1.00 81.19 80 LEU A C 1
ATOM 644 O O . LEU A 1 80 ? -6.220 6.246 18.375 1.00 81.19 80 LEU A O 1
ATOM 648 N N . GLY A 1 81 ? -4.799 4.535 18.583 1.00 80.69 81 GLY A N 1
ATOM 649 C CA . GLY A 1 81 ? -5.316 4.067 19.864 1.00 80.69 81 GLY A CA 1
ATOM 650 C C . GLY A 1 81 ? -6.833 3.853 19.844 1.00 80.69 81 GLY A C 1
ATOM 651 O O . GLY A 1 81 ? -7.349 3.042 19.084 1.00 80.69 81 GLY A O 1
ATOM 652 N N . LYS A 1 82 ? -7.566 4.581 20.695 1.00 79.00 82 LYS A N 1
ATOM 653 C CA . LYS A 1 82 ? -9.040 4.494 20.788 1.00 79.00 82 LYS A CA 1
ATOM 654 C C . LYS A 1 82 ? -9.785 5.363 19.766 1.00 79.00 82 LYS A C 1
ATOM 656 O O . LYS A 1 82 ? -11.008 5.423 19.818 1.00 79.00 82 LYS A O 1
ATOM 661 N N . GLN A 1 83 ? -9.067 6.093 18.916 1.00 75.31 83 GLN A N 1
ATOM 662 C CA . GLN A 1 83 ? -9.643 7.122 18.047 1.00 75.31 83 GLN A CA 1
ATOM 663 C C . GLN A 1 83 ? -9.964 6.626 16.641 1.00 75.31 83 GLN A C 1
ATOM 665 O O . GLN A 1 83 ? -10.665 7.330 15.922 1.00 75.31 83 GLN A O 1
ATOM 670 N N . TYR A 1 84 ? -9.490 5.437 16.257 1.00 79.12 84 TYR A N 1
ATOM 671 C CA . TYR A 1 84 ? -9.860 4.836 14.978 1.00 79.12 84 TYR A CA 1
ATOM 672 C C . TYR A 1 84 ? -11.094 3.941 15.111 1.00 79.12 84 TYR A C 1
ATOM 674 O O . TYR A 1 84 ? -11.316 3.279 16.127 1.00 79.12 84 TYR A O 1
ATOM 682 N N . SER A 1 85 ? -11.888 3.922 14.050 1.00 78.62 85 SER A N 1
ATOM 683 C CA . SER A 1 85 ? -13.072 3.093 13.860 1.00 78.62 85 SER A CA 1
ATOM 684 C C . SER A 1 85 ? -12.760 1.942 12.896 1.00 78.62 85 SER A C 1
ATOM 686 O O . SER A 1 85 ? -11.860 2.070 12.063 1.00 78.62 85 SER A O 1
ATOM 688 N N . PRO A 1 86 ? -13.531 0.837 12.903 1.00 80.88 86 PRO A N 1
ATOM 689 C CA . PRO A 1 86 ? -13.457 -0.180 11.849 1.00 80.88 86 PRO A CA 1
ATOM 690 C C . PRO A 1 86 ? -13.578 0.385 10.420 1.00 80.88 86 PRO A C 1
ATOM 692 O O . PRO A 1 86 ? -13.073 -0.200 9.468 1.00 80.88 86 PRO A O 1
ATOM 695 N N . VAL A 1 87 ? -14.214 1.551 10.261 1.00 82.00 87 VAL A N 1
ATOM 696 C CA . VAL A 1 87 ? -14.333 2.256 8.972 1.00 82.00 87 VAL A CA 1
ATOM 697 C C . VAL A 1 87 ? -12.981 2.778 8.461 1.00 82.00 87 VAL A C 1
ATOM 699 O O . VAL A 1 87 ? -12.805 2.923 7.253 1.00 82.00 87 VAL A O 1
ATOM 702 N N . ASP A 1 88 ? -12.011 3.001 9.350 1.00 81.88 88 ASP A N 1
ATOM 703 C CA . ASP A 1 88 ? -10.671 3.489 9.007 1.00 81.88 88 ASP A CA 1
ATOM 704 C C . ASP A 1 88 ? -9.721 2.354 8.593 1.00 81.88 88 ASP A C 1
ATOM 706 O O . ASP A 1 88 ? -8.664 2.603 8.012 1.00 81.88 88 ASP A O 1
ATOM 710 N N . GLU A 1 89 ? -10.083 1.089 8.837 1.00 84.19 89 GLU A N 1
ATOM 711 C CA . GLU A 1 89 ? -9.231 -0.066 8.528 1.00 84.19 89 GLU A CA 1
ATOM 712 C C . GLU A 1 89 ? -8.794 -0.143 7.056 1.00 84.19 89 GLU A C 1
ATOM 714 O O . GLU A 1 89 ? -7.606 -0.383 6.816 1.00 84.19 89 GLU A O 1
ATOM 719 N N . PRO A 1 90 ? -9.663 0.107 6.052 1.00 87.62 90 PRO A N 1
ATOM 720 C CA . PRO A 1 90 ? -9.239 0.141 4.657 1.00 87.62 90 PRO A CA 1
ATOM 721 C C . PRO A 1 90 ? -8.176 1.212 4.394 1.00 87.62 90 PRO A C 1
ATOM 723 O O . PRO A 1 90 ? -7.219 0.952 3.666 1.00 87.62 90 PRO A O 1
ATOM 726 N N . LEU A 1 91 ? -8.299 2.391 5.016 1.00 88.19 91 LEU A N 1
ATOM 727 C CA . LEU A 1 91 ? -7.329 3.479 4.876 1.00 88.19 91 LEU A CA 1
ATOM 728 C C . LEU A 1 91 ? -5.991 3.115 5.525 1.00 88.19 91 LEU A C 1
ATOM 730 O O . LEU A 1 91 ? -4.944 3.330 4.917 1.00 88.19 91 LEU A O 1
ATOM 734 N N . ILE A 1 92 ? -6.013 2.490 6.704 1.00 88.56 92 ILE A N 1
ATOM 735 C CA . ILE A 1 92 ? -4.804 2.010 7.391 1.00 88.56 92 ILE A CA 1
ATOM 736 C C . ILE A 1 92 ? -4.083 0.956 6.537 1.00 88.56 92 ILE A C 1
ATOM 738 O O . ILE A 1 92 ? -2.871 1.037 6.327 1.00 88.56 92 ILE A O 1
ATOM 742 N N . VAL A 1 93 ? -4.827 -0.004 5.979 1.00 89.31 93 VAL A N 1
ATOM 743 C CA . VAL A 1 93 ? -4.278 -1.039 5.090 1.00 89.31 93 VAL A CA 1
ATOM 744 C C . VAL A 1 93 ? -3.697 -0.421 3.813 1.00 89.31 93 VAL A C 1
ATOM 746 O O . VAL A 1 93 ? -2.596 -0.785 3.391 1.00 89.31 93 VAL A O 1
ATOM 749 N N . MET A 1 94 ? -4.402 0.533 3.199 1.00 88.75 94 MET A N 1
ATOM 750 C CA . MET A 1 94 ? -3.929 1.239 2.005 1.00 88.75 94 MET A CA 1
ATOM 751 C C . MET A 1 94 ? -2.666 2.053 2.279 1.00 88.75 94 MET A C 1
ATOM 753 O O . MET A 1 94 ? -1.744 2.028 1.458 1.00 88.75 94 MET A O 1
ATOM 757 N N . TYR A 1 95 ? -2.596 2.736 3.422 1.00 91.62 95 TYR A N 1
ATOM 758 C CA . TYR A 1 95 ? -1.411 3.474 3.840 1.00 91.62 95 TYR A CA 1
ATOM 759 C C . TYR A 1 95 ? -0.216 2.534 3.993 1.00 91.62 95 TYR A C 1
ATOM 761 O O . TYR A 1 95 ? 0.816 2.733 3.357 1.00 91.62 95 TYR A O 1
ATOM 769 N N . ALA A 1 96 ? -0.370 1.460 4.768 1.00 90.50 96 ALA A N 1
ATOM 770 C CA . ALA A 1 96 ? 0.707 0.517 5.041 1.00 90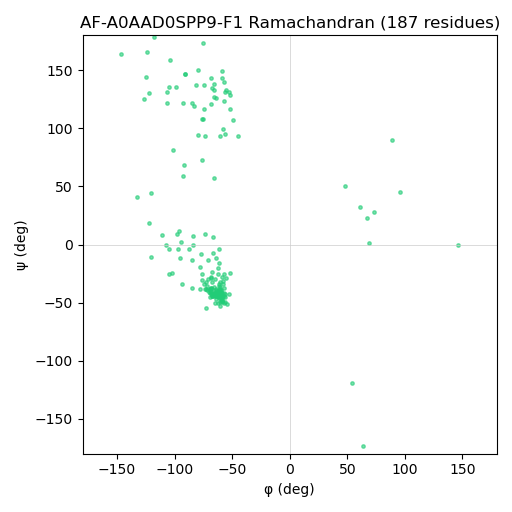.50 96 ALA A CA 1
ATOM 771 C C . ALA A 1 96 ? 1.230 -0.173 3.771 1.00 90.50 96 ALA A C 1
ATOM 773 O O . ALA A 1 96 ? 2.439 -0.320 3.586 1.00 90.50 96 ALA A O 1
ATOM 774 N N . LYS A 1 97 ? 0.331 -0.531 2.849 1.00 90.31 97 LYS A N 1
ATOM 775 C CA . LYS A 1 97 ? 0.708 -1.100 1.550 1.00 90.31 97 LYS A CA 1
ATOM 776 C C . LYS A 1 97 ? 1.401 -0.081 0.644 1.00 90.31 97 LYS A C 1
ATOM 778 O O . LYS A 1 97 ? 2.332 -0.430 -0.078 1.00 90.31 97 LYS A O 1
ATOM 783 N N . SER A 1 98 ? 0.956 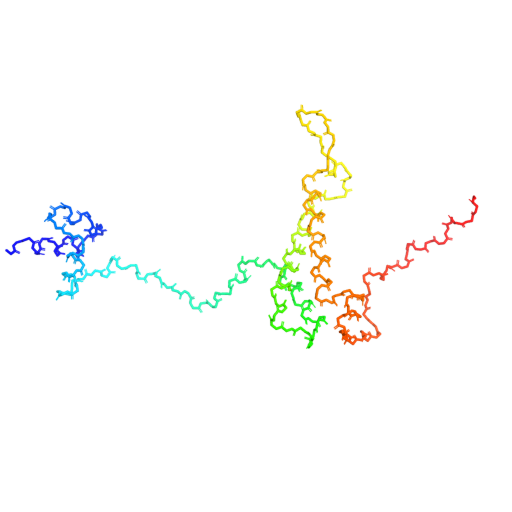1.173 0.670 1.00 90.44 98 SER A N 1
ATOM 784 C CA . SER A 1 98 ? 1.613 2.261 -0.064 1.00 90.44 98 SER A CA 1
ATOM 785 C C . SER A 1 98 ? 3.005 2.538 0.502 1.00 90.44 98 SER A C 1
ATOM 787 O O . SER A 1 98 ? 3.932 2.765 -0.264 1.00 90.44 98 SER A O 1
ATOM 789 N N . TYR A 1 99 ? 3.174 2.431 1.820 1.00 90.62 99 TYR A N 1
ATOM 790 C CA . TYR A 1 99 ? 4.449 2.620 2.506 1.00 90.62 99 TYR A CA 1
ATOM 791 C C . TYR A 1 99 ? 5.454 1.517 2.159 1.00 90.62 99 TYR A C 1
ATOM 793 O O . TYR A 1 99 ? 6.600 1.799 1.824 1.00 90.62 99 TYR A O 1
ATOM 801 N N . GLU A 1 100 ? 5.013 0.259 2.155 1.00 88.88 100 GLU A N 1
ATOM 802 C CA . GLU A 1 100 ? 5.842 -0.865 1.712 1.00 88.88 100 GLU A CA 1
ATOM 803 C C . GLU A 1 100 ? 6.301 -0.699 0.256 1.00 88.88 100 GLU A C 1
ATOM 805 O O . GLU A 1 100 ? 7.482 -0.862 -0.046 1.00 88.88 100 GLU A O 1
ATOM 810 N N . ARG A 1 101 ? 5.388 -0.303 -0.640 1.00 89.19 101 ARG A N 1
ATOM 811 C CA . ARG A 1 101 ? 5.731 -0.018 -2.041 1.00 89.19 101 ARG A CA 1
ATOM 812 C C . ARG A 1 101 ? 6.678 1.167 -2.179 1.00 89.19 101 ARG A C 1
ATOM 814 O O . ARG A 1 101 ? 7.561 1.120 -3.022 1.00 89.19 101 ARG A O 1
ATOM 821 N N . TYR A 1 102 ? 6.496 2.211 -1.376 1.00 90.25 102 TYR A N 1
ATOM 822 C CA . TYR A 1 102 ? 7.377 3.374 -1.375 1.00 90.25 102 TYR A CA 1
ATOM 823 C C . TYR A 1 102 ? 8.817 2.969 -1.051 1.00 90.25 102 TYR A C 1
ATOM 825 O O . TYR A 1 102 ? 9.712 3.294 -1.821 1.00 90.25 102 TYR A O 1
ATOM 833 N N . ILE A 1 103 ? 9.028 2.183 0.012 1.00 87.00 103 ILE A N 1
ATOM 834 C CA . ILE A 1 103 ? 10.362 1.679 0.378 1.00 87.00 103 ILE A CA 1
ATOM 835 C C . ILE A 1 103 ? 10.975 0.856 -0.761 1.00 87.00 103 ILE A C 1
ATOM 837 O O . ILE A 1 103 ? 12.142 1.046 -1.093 1.00 87.00 103 ILE A O 1
ATOM 841 N N . ASP A 1 104 ? 10.201 -0.043 -1.378 1.00 86.81 104 ASP A N 1
ATOM 842 C CA . ASP A 1 104 ? 10.684 -0.852 -2.503 1.00 86.81 104 ASP A CA 1
ATOM 843 C C . ASP A 1 104 ? 11.102 0.024 -3.700 1.00 86.81 104 ASP A C 1
ATOM 845 O O . ASP A 1 104 ? 12.184 -0.165 -4.258 1.00 86.81 104 ASP A O 1
ATOM 849 N N . LEU A 1 105 ? 10.298 1.027 -4.070 1.00 87.00 105 LEU A N 1
ATOM 850 C CA . LEU A 1 105 ? 10.634 1.934 -5.172 1.00 87.00 105 LEU A CA 1
ATOM 851 C C . LEU A 1 105 ? 11.836 2.833 -4.857 1.00 87.00 105 LEU A C 1
ATOM 853 O O . LEU A 1 105 ? 12.711 2.970 -5.710 1.00 87.00 105 LEU A O 1
ATOM 857 N N . GLU A 1 106 ? 11.913 3.393 -3.649 1.00 84.75 106 GLU A N 1
ATOM 858 C CA . GLU A 1 106 ? 13.062 4.183 -3.183 1.00 84.75 106 GLU A CA 1
ATOM 859 C C . GLU A 1 106 ? 14.350 3.353 -3.194 1.00 84.75 106 GLU A C 1
ATOM 861 O O . GLU A 1 106 ? 15.381 3.803 -3.690 1.00 84.75 106 GLU A O 1
ATOM 866 N N . SER A 1 107 ? 14.287 2.090 -2.755 1.00 83.88 107 SER A N 1
ATOM 867 C CA . SER A 1 107 ? 15.446 1.188 -2.790 1.00 83.88 107 SER A CA 1
ATOM 868 C C . SER A 1 107 ? 15.962 0.931 -4.214 1.00 83.88 107 SER A C 1
ATOM 870 O O . SER A 1 107 ? 17.167 0.811 -4.434 1.00 83.88 107 SER A O 1
ATOM 872 N N . LYS A 1 108 ? 15.059 0.890 -5.205 1.00 83.31 108 LYS A N 1
ATOM 873 C CA . LYS A 1 108 ? 15.390 0.695 -6.627 1.00 83.31 108 LYS A CA 1
ATOM 874 C C . LYS A 1 108 ? 15.927 1.970 -7.274 1.00 83.31 108 LYS A C 1
ATOM 876 O O . LYS A 1 108 ? 16.846 1.905 -8.103 1.00 83.31 108 LYS A O 1
ATOM 881 N N . LEU A 1 109 ? 15.361 3.116 -6.896 1.00 81.31 109 LEU A N 1
ATOM 882 C CA . LEU A 1 109 ? 15.832 4.425 -7.326 1.00 81.31 109 LEU A CA 1
ATOM 883 C C . LEU A 1 109 ? 17.255 4.654 -6.792 1.00 81.31 109 LEU A C 1
ATOM 885 O O . LEU A 1 109 ? 18.160 4.926 -7.570 1.00 81.31 109 LEU A O 1
ATOM 889 N N . GLY A 1 110 ? 17.517 4.381 -5.515 1.00 70.06 110 GLY A N 1
ATOM 890 C CA . GLY A 1 110 ? 18.828 4.607 -4.904 1.00 70.06 110 GLY A CA 1
ATOM 891 C C . GLY A 1 110 ? 19.222 6.092 -4.880 1.00 70.06 110 GLY A C 1
ATOM 892 O O . GLY A 1 110 ? 18.442 6.964 -5.240 1.00 70.06 110 GLY A O 1
ATOM 893 N N . LEU A 1 111 ? 20.456 6.389 -4.465 1.00 63.75 111 LEU A N 1
ATOM 894 C CA . LEU A 1 111 ? 20.931 7.764 -4.214 1.00 63.75 111 LEU A CA 1
ATOM 895 C C . LEU A 1 111 ? 21.434 8.515 -5.469 1.00 63.75 111 LEU A C 1
ATOM 897 O O . LEU A 1 111 ? 22.015 9.589 -5.354 1.00 63.75 111 LEU A O 1
ATOM 901 N N . GLY A 1 112 ? 21.271 7.949 -6.668 1.00 60.81 112 GLY A N 1
ATOM 902 C CA . GLY A 1 112 ? 21.840 8.503 -7.902 1.00 60.81 112 GLY A CA 1
ATOM 903 C C . GLY A 1 112 ? 20.878 9.432 -8.643 1.00 60.81 112 GLY A C 1
ATOM 904 O O . GLY A 1 112 ? 19.816 8.989 -9.082 1.00 60.81 112 GLY A O 1
ATOM 905 N N . VAL A 1 113 ? 21.285 10.688 -8.858 1.00 60.31 113 VAL A N 1
ATOM 906 C CA . VAL A 1 113 ? 20.535 11.702 -9.633 1.00 60.31 113 VAL A CA 1
ATOM 907 C C . VAL A 1 113 ? 20.260 11.234 -11.072 1.00 60.31 113 VAL A C 1
ATOM 909 O O . VAL A 1 113 ? 19.188 11.495 -11.617 1.00 60.31 113 VAL A O 1
ATOM 912 N N . ASP A 1 114 ? 21.156 10.425 -11.642 1.00 61.19 114 ASP A N 1
ATOM 913 C CA . ASP A 1 114 ? 21.058 9.876 -13.005 1.00 61.19 114 ASP A CA 1
ATOM 914 C C . ASP A 1 114 ? 19.860 8.937 -13.225 1.00 61.19 114 ASP A C 1
ATOM 916 O O . ASP A 1 114 ? 19.534 8.582 -14.354 1.00 61.19 114 ASP A O 1
ATOM 920 N N . LYS A 1 115 ? 19.178 8.516 -12.154 1.00 68.38 115 LYS A N 1
ATOM 921 C CA . LYS A 1 115 ? 17.968 7.684 -12.235 1.00 68.38 115 LYS A CA 1
ATOM 922 C C . LYS A 1 115 ? 16.670 8.490 -12.153 1.00 68.38 115 LYS A C 1
ATOM 924 O O . LYS A 1 115 ? 15.584 7.915 -12.277 1.00 68.38 115 LYS A O 1
ATOM 929 N N . ILE A 1 116 ? 16.765 9.803 -11.951 1.00 78.19 116 ILE A N 1
ATOM 930 C CA . ILE A 1 116 ? 15.622 10.724 -11.895 1.00 78.19 116 ILE A CA 1
ATOM 931 C C . ILE A 1 116 ? 15.231 11.169 -13.303 1.00 78.19 116 ILE A C 1
ATOM 933 O O . ILE A 1 116 ? 14.043 11.272 -13.600 1.00 78.19 116 ILE A O 1
ATOM 937 N N . ILE A 1 117 ? 16.212 11.386 -14.178 1.00 80.75 117 ILE A N 1
ATOM 938 C CA . ILE A 1 117 ? 16.001 11.824 -15.558 1.00 80.75 117 ILE A CA 1
ATOM 939 C C . ILE A 1 117 ? 16.234 10.633 -16.492 1.00 80.75 117 ILE A C 1
ATOM 941 O O . ILE A 1 117 ? 17.151 9.840 -16.317 1.00 80.75 117 ILE A O 1
ATOM 945 N N . SER A 1 118 ? 15.349 10.453 -17.465 1.00 80.00 118 SER A N 1
ATOM 946 C CA . SER A 1 118 ? 15.434 9.437 -18.512 1.00 80.00 118 SER A CA 1
ATOM 947 C C . SER A 1 118 ? 15.363 10.107 -19.875 1.00 80.00 118 SER A C 1
ATOM 949 O O . SER A 1 118 ? 14.622 11.069 -20.064 1.00 80.00 118 SER A O 1
ATOM 951 N N . THR A 1 119 ? 16.106 9.582 -20.842 1.00 83.12 119 THR A N 1
ATOM 952 C CA . THR A 1 119 ? 16.145 10.126 -22.202 1.00 83.12 119 THR A CA 1
ATOM 953 C C . THR A 1 119 ? 15.388 9.210 -23.153 1.00 83.12 119 THR A C 1
ATOM 955 O O . THR A 1 119 ? 15.588 7.995 -23.174 1.00 83.12 119 THR A O 1
ATOM 958 N N . SER A 1 120 ? 14.497 9.786 -23.957 1.00 79.00 120 SER A N 1
ATOM 959 C CA . SER A 1 120 ? 13.732 9.045 -24.960 1.00 79.00 120 SER A CA 1
ATOM 960 C C . SER A 1 120 ? 14.655 8.565 -26.074 1.00 79.00 120 SER A C 1
ATOM 962 O O . SER A 1 120 ? 15.247 9.375 -26.786 1.00 79.00 120 SER A O 1
ATOM 964 N N . THR A 1 121 ? 14.715 7.252 -26.300 1.00 81.25 121 THR A N 1
ATOM 965 C CA . THR A 1 121 ? 15.505 6.661 -27.395 1.00 81.25 121 THR A CA 1
ATOM 966 C C . THR A 1 121 ? 15.029 7.093 -28.782 1.00 81.25 121 THR A C 1
ATOM 968 O O . THR A 1 121 ? 15.784 7.005 -29.745 1.00 81.25 121 THR A O 1
ATOM 971 N N . LYS A 1 122 ? 13.783 7.572 -28.900 1.00 81.44 122 LYS A N 1
ATOM 972 C CA . LYS A 1 122 ? 13.170 7.975 -30.173 1.00 81.44 122 LYS A CA 1
ATOM 973 C C . LYS A 1 122 ? 13.329 9.464 -30.482 1.00 81.44 122 LYS A C 1
ATOM 975 O O . LYS A 1 122 ? 13.398 9.828 -31.650 1.00 81.44 122 LYS A O 1
ATOM 980 N N . THR A 1 123 ? 13.326 10.322 -29.463 1.00 84.06 123 THR A N 1
ATOM 981 C CA . THR A 1 123 ? 13.295 11.788 -29.641 1.00 84.06 123 THR A CA 1
ATOM 982 C C . THR A 1 123 ? 14.494 12.507 -29.031 1.00 84.06 123 THR A C 1
ATOM 984 O O . THR A 1 123 ? 14.650 13.699 -29.267 1.00 84.06 123 THR A O 1
ATOM 987 N N . GLY A 1 124 ? 15.315 11.826 -28.226 1.00 84.06 124 GLY A N 1
ATOM 988 C CA . GLY A 1 124 ? 16.416 12.439 -27.474 1.00 84.06 124 GLY A CA 1
ATOM 989 C C . GLY A 1 124 ? 15.962 13.362 -26.339 1.00 84.06 124 GLY A C 1
ATOM 990 O O . GLY A 1 124 ? 16.793 13.947 -25.660 1.00 84.06 124 GLY A O 1
ATOM 991 N N . SER A 1 125 ? 14.652 13.507 -26.123 1.00 85.81 125 SER A N 1
ATOM 992 C CA . SER A 1 125 ? 14.0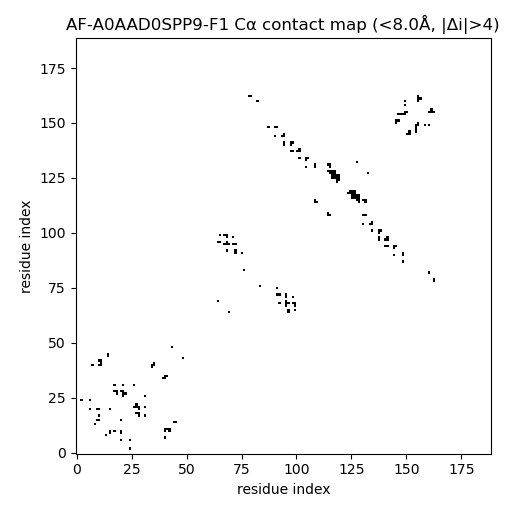98 14.393 -25.099 1.00 85.81 125 SER A CA 1
ATOM 993 C C . SER A 1 125 ? 14.284 13.800 -23.706 1.00 85.81 125 SER A C 1
ATOM 995 O O . SER A 1 125 ? 14.027 12.610 -23.501 1.00 85.81 125 SER A O 1
ATOM 997 N N . GLU A 1 126 ? 14.674 14.642 -22.756 1.00 87.12 126 GLU A N 1
ATOM 998 C CA . GLU A 1 126 ? 14.754 14.303 -21.338 1.00 87.12 126 GLU A CA 1
ATOM 999 C C . GLU A 1 126 ? 13.379 14.405 -20.676 1.00 87.12 126 GLU A C 1
ATOM 1001 O O . GLU A 1 126 ? 12.605 15.331 -20.927 1.00 87.12 126 GLU A O 1
ATOM 1006 N N . TYR A 1 127 ? 13.056 13.429 -19.836 1.00 86.19 127 TYR A N 1
ATOM 1007 C CA . TYR A 1 127 ? 11.826 13.388 -19.060 1.00 86.19 127 TYR A CA 1
ATOM 1008 C C . TYR A 1 127 ? 12.071 12.710 -17.713 1.00 86.19 127 TYR A C 1
ATOM 1010 O O . TYR A 1 127 ? 13.078 12.037 -17.506 1.00 86.19 127 TYR A O 1
ATOM 1018 N N . MET A 1 128 ? 11.144 12.881 -16.773 1.00 85.50 128 MET A N 1
ATOM 1019 C CA . MET A 1 128 ? 11.255 12.238 -15.463 1.00 85.50 128 MET A CA 1
ATOM 1020 C C . MET A 1 128 ? 11.112 10.727 -15.594 1.00 85.50 128 MET A C 1
ATOM 1022 O O . MET A 1 128 ? 10.197 10.236 -16.259 1.00 85.50 128 MET A O 1
ATOM 1026 N N . SER A 1 129 ? 11.983 9.979 -14.926 1.00 87.00 129 SER A N 1
ATOM 1027 C CA . SER A 1 129 ? 11.968 8.531 -15.018 1.00 87.00 129 SER A CA 1
ATOM 1028 C C . SER A 1 129 ? 10.607 7.982 -14.564 1.00 87.00 129 SER A C 1
ATOM 1030 O O . SER A 1 129 ? 9.985 8.508 -13.627 1.00 87.00 129 SER A O 1
ATOM 1032 N N . PRO A 1 130 ? 10.097 6.919 -15.212 1.00 86.94 130 PRO A N 1
ATOM 1033 C CA . PRO A 1 130 ? 8.833 6.309 -14.808 1.00 86.94 130 PRO A CA 1
ATOM 1034 C C . PRO A 1 130 ? 8.862 5.833 -13.355 1.00 86.94 130 PRO A C 1
ATOM 1036 O O . PRO A 1 130 ? 7.853 5.914 -12.656 1.00 86.94 130 PRO A O 1
ATOM 1039 N N . LEU A 1 131 ? 10.032 5.378 -12.893 1.00 86.25 131 LEU A N 1
ATOM 1040 C CA . LEU A 1 131 ? 10.246 4.954 -11.516 1.00 86.25 131 LEU A CA 1
ATOM 1041 C C . LEU A 1 131 ? 10.086 6.131 -10.550 1.00 86.25 131 LEU A C 1
ATOM 1043 O O . LEU A 1 131 ? 9.289 6.039 -9.623 1.00 86.25 131 LEU A O 1
ATOM 1047 N N . PHE A 1 132 ? 10.761 7.253 -10.813 1.00 87.00 132 PHE A N 1
ATOM 1048 C CA . PHE A 1 132 ? 10.645 8.458 -9.995 1.00 87.00 132 PHE A CA 1
ATOM 1049 C C . PHE A 1 132 ? 9.213 9.006 -9.978 1.00 87.00 132 PHE A C 1
ATOM 1051 O O . PHE A 1 132 ? 8.671 9.347 -8.928 1.00 87.00 132 PHE A O 1
ATOM 1058 N N . THR A 1 133 ? 8.549 9.010 -11.134 1.00 88.75 133 THR A N 1
ATOM 1059 C CA . THR A 1 133 ? 7.149 9.438 -11.248 1.00 88.75 133 THR A CA 1
ATOM 1060 C C . THR A 1 133 ? 6.215 8.543 -10.424 1.00 88.75 133 THR A C 1
ATOM 1062 O O . THR A 1 133 ? 5.315 9.045 -9.745 1.00 88.75 133 THR A O 1
ATOM 1065 N N . ALA A 1 134 ? 6.434 7.224 -10.438 1.00 87.19 134 ALA A N 1
ATOM 1066 C CA . ALA A 1 134 ? 5.682 6.284 -9.610 1.00 87.19 134 ALA A CA 1
ATOM 1067 C C . ALA A 1 134 ? 5.929 6.523 -8.112 1.00 87.19 134 ALA A C 1
ATOM 1069 O O . ALA A 1 134 ? 4.971 6.550 -7.337 1.00 87.19 134 ALA A O 1
ATOM 1070 N N . THR A 1 135 ? 7.178 6.767 -7.710 1.00 88.81 135 THR A N 1
ATOM 1071 C CA . THR A 1 135 ? 7.537 7.103 -6.326 1.00 88.81 135 THR A CA 1
ATOM 1072 C C . THR A 1 135 ? 6.821 8.368 -5.849 1.00 88.81 135 THR A C 1
ATOM 1074 O O . THR A 1 135 ? 6.154 8.335 -4.814 1.00 88.81 135 THR A O 1
ATOM 1077 N N . LEU A 1 136 ? 6.836 9.445 -6.646 1.00 89.75 136 LEU A N 1
ATOM 1078 C CA . LEU A 1 136 ? 6.121 10.691 -6.338 1.00 89.75 136 LEU A CA 1
ATOM 1079 C C . LEU A 1 136 ? 4.606 10.485 -6.197 1.00 89.75 136 LEU A C 1
ATOM 1081 O O . LEU A 1 136 ? 3.970 11.080 -5.323 1.00 89.75 136 LEU A O 1
ATOM 1085 N N . ALA A 1 137 ? 4.003 9.647 -7.044 1.00 90.88 137 ALA A N 1
ATOM 1086 C CA . ALA A 1 137 ? 2.579 9.332 -6.953 1.00 90.88 137 ALA A CA 1
ATOM 1087 C C . ALA A 1 137 ? 2.241 8.582 -5.653 1.00 90.88 137 ALA A C 1
ATOM 1089 O O . ALA A 1 137 ? 1.247 8.896 -4.994 1.00 90.88 137 ALA A O 1
ATOM 1090 N N . ILE A 1 138 ? 3.083 7.625 -5.247 1.00 91.56 138 ILE A N 1
ATOM 1091 C CA . ILE A 1 138 ? 2.909 6.898 -3.984 1.00 91.56 138 ILE A CA 1
ATOM 1092 C C . ILE A 1 138 ? 3.111 7.826 -2.783 1.00 91.56 138 ILE A C 1
ATOM 1094 O O . ILE A 1 138 ? 2.314 7.777 -1.848 1.00 91.56 138 ILE A O 1
ATOM 1098 N N . GLN A 1 139 ? 4.107 8.712 -2.822 1.00 89.62 139 GLN A N 1
ATOM 1099 C CA . GLN A 1 139 ? 4.347 9.696 -1.767 1.00 89.62 139 GLN A CA 1
ATOM 1100 C C . GLN A 1 139 ? 3.143 10.631 -1.584 1.00 89.62 139 GLN A C 1
ATOM 1102 O O . GLN A 1 139 ? 2.696 10.853 -0.458 1.00 89.62 139 GLN A O 1
ATOM 1107 N N . LYS A 1 140 ? 2.552 11.121 -2.683 1.00 91.75 140 LYS A N 1
ATOM 1108 C CA . LYS A 1 140 ? 1.313 11.914 -2.633 1.00 91.75 140 LYS A CA 1
ATOM 1109 C C . LYS A 1 140 ? 0.167 11.132 -1.992 1.00 91.75 140 LYS A C 1
ATOM 1111 O O . LYS A 1 140 ? -0.476 11.653 -1.085 1.00 91.75 140 LYS A O 1
ATOM 1116 N N . ASN A 1 141 ? -0.045 9.878 -2.396 1.00 89.94 141 ASN A N 1
ATOM 1117 C CA . ASN A 1 141 ? -1.075 9.021 -1.799 1.00 89.94 141 ASN A CA 1
ATOM 1118 C C . ASN A 1 141 ? -0.855 8.807 -0.294 1.00 89.94 141 ASN A C 1
ATOM 1120 O O . ASN A 1 141 ? -1.812 8.883 0.474 1.00 89.94 141 ASN A O 1
ATOM 1124 N N . LEU A 1 142 ? 0.391 8.588 0.140 1.00 91.00 142 LEU A N 1
ATOM 1125 C CA . LEU A 1 142 ? 0.734 8.456 1.558 1.00 91.00 142 LEU A CA 1
ATOM 1126 C C . LEU A 1 142 ? 0.359 9.710 2.347 1.00 91.00 142 LEU A C 1
ATOM 1128 O O . LEU A 1 142 ? -0.295 9.601 3.382 1.00 91.00 142 LEU A O 1
ATOM 1132 N N . VAL A 1 143 ? 0.712 10.895 1.846 1.00 89.81 143 VAL A N 1
ATOM 1133 C CA . VAL A 1 143 ? 0.368 12.171 2.493 1.00 89.81 143 VAL A CA 1
ATOM 1134 C C . VAL A 1 143 ? -1.146 12.378 2.541 1.00 89.81 143 VAL A C 1
ATOM 1136 O O . VAL A 1 143 ? -1.683 12.789 3.571 1.00 89.81 143 VAL A O 1
ATOM 1139 N N . THR A 1 144 ? -1.861 12.068 1.458 1.00 91.12 144 THR A N 1
ATOM 1140 C CA . THR A 1 144 ? -3.324 12.183 1.414 1.00 91.12 144 THR A CA 1
ATOM 1141 C C . THR A 1 144 ? -3.988 11.287 2.455 1.00 91.12 144 THR A C 1
ATOM 1143 O O . THR A 1 144 ? -4.812 11.774 3.227 1.00 91.12 144 THR A O 1
ATOM 1146 N N . ILE A 1 145 ? -3.605 10.009 2.523 1.00 89.94 145 ILE A N 1
ATOM 1147 C CA . ILE A 1 145 ? -4.186 9.065 3.484 1.00 89.94 145 ILE A CA 1
ATOM 1148 C C . ILE A 1 145 ? -3.777 9.433 4.919 1.00 89.94 145 ILE A C 1
ATOM 1150 O O . ILE A 1 145 ? -4.622 9.417 5.811 1.00 89.94 145 ILE A O 1
ATOM 1154 N N . ALA A 1 146 ? -2.528 9.855 5.151 1.00 87.62 146 ALA A N 1
ATOM 1155 C CA . ALA A 1 146 ? -2.079 10.339 6.461 1.00 87.62 146 ALA A CA 1
ATOM 1156 C C . ALA A 1 146 ? -2.928 11.508 6.970 1.00 87.62 146 ALA A C 1
ATOM 1158 O O . ALA A 1 146 ? -3.287 11.553 8.145 1.00 87.62 146 ALA A O 1
ATOM 1159 N N . ASN A 1 147 ? -3.277 12.444 6.087 1.00 87.06 147 ASN A N 1
ATOM 1160 C CA . ASN A 1 147 ? -4.125 13.577 6.440 1.00 87.06 147 ASN A CA 1
ATOM 1161 C C . ASN A 1 147 ? -5.584 13.175 6.697 1.00 87.06 147 ASN A C 1
ATOM 1163 O O . ASN A 1 147 ? -6.250 13.828 7.494 1.00 87.06 147 ASN A O 1
ATOM 1167 N N . GLN A 1 148 ? -6.089 12.123 6.046 1.00 86.56 148 GLN A N 1
ATOM 1168 C CA . GLN A 1 148 ? -7.424 11.580 6.326 1.00 86.56 148 GLN A CA 1
ATOM 1169 C C . GLN A 1 148 ? -7.471 10.851 7.672 1.00 86.56 148 GLN A C 1
ATOM 1171 O O . GLN A 1 148 ? -8.433 11.012 8.411 1.00 86.56 148 GLN A O 1
ATOM 1176 N N . LEU A 1 149 ? -6.412 10.107 8.003 1.00 85.25 149 LEU A N 1
ATOM 1177 C CA . LEU A 1 149 ? -6.276 9.377 9.267 1.00 85.25 149 LEU A CA 1
ATOM 1178 C C . LEU A 1 149 ? -5.905 10.273 10.459 1.00 85.25 149 LEU A C 1
ATOM 1180 O O . LEU A 1 149 ? -5.879 9.803 11.591 1.00 85.25 149 LEU A O 1
A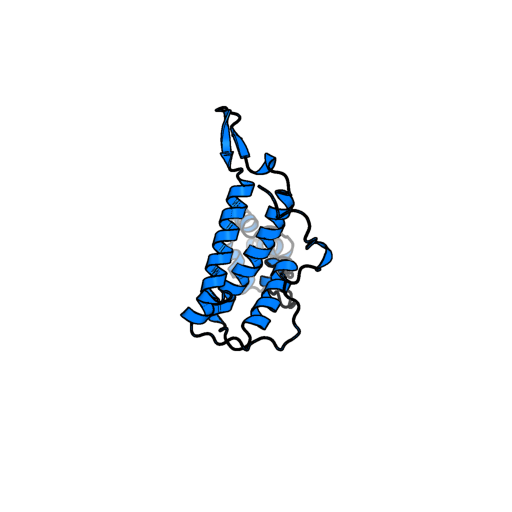TOM 1184 N N . GLY A 1 150 ? -5.584 11.549 10.233 1.00 83.19 150 GLY A N 1
ATOM 1185 C CA . GLY A 1 150 ? -5.160 12.430 11.318 1.00 83.19 150 GLY A CA 1
ATOM 1186 C C . GLY A 1 150 ? -3.745 12.140 11.821 1.00 83.19 150 GLY A C 1
ATOM 1187 O O . GLY A 1 150 ? -3.447 12.366 12.987 1.00 83.19 150 GLY A O 1
ATOM 1188 N N . LEU A 1 151 ? -2.847 11.615 10.987 1.00 81.31 151 LEU A N 1
ATOM 1189 C CA . LEU A 1 151 ? -1.484 11.301 11.429 1.00 81.31 151 LEU A CA 1
ATOM 1190 C C . LEU A 1 151 ? -0.609 12.559 11.549 1.00 81.31 151 LEU A C 1
ATOM 1192 O O . LEU A 1 151 ? 0.305 12.581 12.368 1.00 81.31 151 LEU A O 1
ATOM 1196 N N . SER A 1 152 ? -0.920 13.632 10.811 1.00 79.50 152 SER A N 1
ATOM 1197 C CA . SER A 1 152 ? -0.197 14.914 10.880 1.00 79.50 152 SER A CA 1
ATOM 1198 C C . SER A 1 152 ? -0.807 15.877 11.906 1.00 79.50 152 SER A C 1
ATOM 1200 O O . SER A 1 152 ? -2.023 15.946 12.046 1.00 79.50 152 SER A O 1
ATOM 1202 N N . ILE A 1 153 ? 0.004 16.705 12.576 1.00 72.19 153 ILE A N 1
ATOM 1203 C CA . ILE A 1 153 ? -0.476 17.679 13.584 1.00 72.19 153 ILE A CA 1
ATOM 1204 C C . ILE A 1 153 ? -1.607 18.569 13.034 1.00 72.19 153 ILE A C 1
ATOM 1206 O O . ILE A 1 153 ? -2.619 18.797 13.701 1.00 72.19 153 ILE A O 1
ATOM 1210 N N . ALA A 1 154 ? -1.465 19.038 11.792 1.00 72.38 154 ALA A N 1
ATOM 1211 C CA . ALA A 1 154 ? -2.469 19.867 11.135 1.00 72.38 154 ALA A CA 1
ATOM 1212 C C . ALA A 1 154 ? -3.791 19.114 10.902 1.00 72.38 154 ALA A C 1
ATOM 1214 O O . ALA A 1 154 ? -4.867 19.664 11.151 1.00 72.38 154 ALA A O 1
ATOM 1215 N N . SER A 1 155 ? -3.726 17.850 10.466 1.00 76.50 155 SER A N 1
ATOM 1216 C CA . SER A 1 155 ? -4.927 17.029 10.276 1.00 76.50 155 SER A CA 1
ATOM 1217 C C . SER A 1 155 ? -5.587 16.652 11.602 1.00 76.50 155 SER A C 1
ATOM 1219 O O . SER A 1 155 ? -6.807 16.748 11.696 1.00 76.50 155 SER A O 1
ATOM 1221 N N . ARG A 1 156 ? -4.809 16.360 12.656 1.00 78.19 156 ARG A N 1
ATOM 1222 C CA . ARG A 1 156 ? -5.316 16.131 14.026 1.00 78.19 156 ARG A CA 1
ATOM 1223 C C . ARG A 1 156 ? -6.169 17.292 14.508 1.00 78.19 156 ARG A C 1
ATOM 1225 O O . ARG A 1 156 ? -7.311 17.098 14.917 1.00 78.19 156 ARG A O 1
ATOM 1232 N N . LYS A 1 157 ? -5.633 18.510 14.383 1.00 74.25 157 LYS A N 1
ATOM 1233 C CA . LYS A 1 157 ? -6.326 19.740 14.779 1.00 74.25 157 LYS A CA 1
ATOM 1234 C C . LYS A 1 157 ? -7.613 19.952 13.979 1.00 74.25 157 LYS A C 1
ATOM 1236 O O . LYS A 1 157 ? -8.619 20.350 14.554 1.00 74.25 157 LYS A O 1
ATOM 1241 N N . LYS A 1 158 ? -7.598 19.664 12.672 1.00 74.50 158 LYS A N 1
ATOM 1242 C CA . LYS A 1 158 ? -8.779 19.778 11.800 1.00 74.50 158 LYS A CA 1
ATOM 1243 C C . LYS A 1 158 ? -9.864 18.745 12.130 1.00 74.50 158 LYS A C 1
ATOM 1245 O O . LYS A 1 158 ? -11.042 19.064 12.033 1.00 74.50 158 LYS A O 1
ATOM 1250 N N . LEU A 1 159 ? -9.467 17.528 12.494 1.00 73.62 159 LEU A N 1
ATOM 1251 C CA . LEU A 1 159 ? -10.369 16.413 12.796 1.00 73.62 159 LEU A CA 1
ATOM 1252 C C . LEU A 1 159 ? -10.821 16.378 14.266 1.00 73.62 159 LEU A C 1
ATOM 1254 O O . LEU A 1 159 ? -11.626 15.528 14.632 1.00 73.62 159 LEU A O 1
ATOM 1258 N N . GLY A 1 160 ? -10.317 17.282 15.113 1.00 72.25 160 GLY A N 1
ATOM 1259 C CA . GLY A 1 160 ? -10.629 17.297 16.546 1.00 72.25 160 GLY A CA 1
ATOM 1260 C C . GLY A 1 160 ? -10.062 16.094 17.308 1.00 72.25 160 GLY A C 1
ATOM 1261 O O . GLY A 1 160 ? -10.585 15.731 18.361 1.00 72.25 160 GLY A O 1
ATOM 1262 N N . LEU A 1 161 ? -9.012 15.457 16.780 1.00 73.88 161 LEU A N 1
ATOM 1263 C CA . LEU A 1 161 ? -8.394 14.277 17.379 1.00 73.88 161 LEU A CA 1
ATOM 1264 C C . LEU A 1 161 ? -7.367 14.688 18.439 1.00 73.88 161 LEU A C 1
ATOM 1266 O O . LEU A 1 161 ? -6.391 15.381 18.146 1.00 73.88 161 LEU A O 1
ATOM 1270 N N . ASN A 1 162 ? -7.569 14.221 19.671 1.00 66.50 162 ASN A N 1
ATOM 1271 C CA . ASN A 1 162 ? -6.697 14.512 20.808 1.00 66.50 162 ASN A CA 1
ATOM 1272 C C . ASN A 1 162 ? -5.767 13.337 21.088 1.00 66.50 162 ASN A C 1
ATOM 1274 O O . ASN A 1 162 ? -6.036 12.513 21.963 1.00 66.50 162 ASN A O 1
ATOM 1278 N N . PHE A 1 163 ? -4.676 13.226 20.343 1.00 66.25 163 PHE A N 1
ATOM 1279 C CA . PHE A 1 163 ? -3.629 12.267 20.683 1.00 66.25 163 PHE A CA 1
ATOM 1280 C C . PHE A 1 163 ? -3.012 12.700 22.015 1.00 66.25 163 PHE A C 1
ATOM 1282 O O . PHE A 1 163 ? -2.641 13.866 22.174 1.00 66.25 163 PHE A O 1
ATOM 1289 N N . LYS A 1 164 ? -2.953 11.792 22.999 1.00 59.62 164 LYS A N 1
ATOM 1290 C CA . LYS A 1 164 ? -2.227 12.071 24.245 1.00 59.62 164 LYS A CA 1
ATOM 1291 C C . LYS A 1 164 ? -0.789 12.422 23.860 1.00 59.62 164 LYS A C 1
ATOM 1293 O O . LYS A 1 164 ? -0.205 11.707 23.050 1.00 59.62 164 LYS A O 1
ATOM 1298 N N . LYS A 1 165 ? -0.250 13.524 24.397 1.00 55.66 165 LYS A N 1
ATOM 1299 C CA . LYS A 1 165 ? 1.182 13.821 24.266 1.00 55.66 165 LYS A CA 1
ATOM 1300 C C . LYS A 1 165 ? 1.953 12.591 24.740 1.00 55.66 165 LYS A C 1
ATOM 1302 O O . LYS A 1 165 ? 1.619 12.044 25.791 1.00 55.66 165 LYS A O 1
ATOM 1307 N N . GLU A 1 166 ? 2.913 12.155 23.937 1.00 53.62 166 GLU A N 1
ATOM 1308 C CA . GLU A 1 166 ? 3.875 11.139 24.345 1.00 53.62 166 GLU A CA 1
ATOM 1309 C C . GLU A 1 166 ? 4.553 11.618 25.633 1.00 53.62 166 GLU A C 1
ATOM 1311 O O . GLU A 1 166 ? 4.889 12.798 25.766 1.00 53.62 166 GLU A O 1
ATOM 131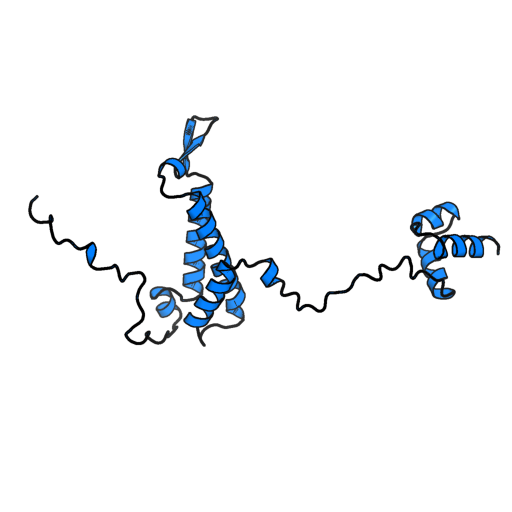6 N N . GLU A 1 167 ? 4.646 10.723 26.616 1.00 49.78 167 GLU A N 1
ATOM 1317 C CA . GLU A 1 167 ? 5.397 10.967 27.845 1.00 49.78 167 GLU A CA 1
ATOM 1318 C C . GLU A 1 167 ? 6.852 11.300 27.474 1.00 49.78 167 GLU A C 1
ATOM 1320 O O . GLU A 1 167 ? 7.401 10.723 26.532 1.00 49.78 167 GLU A O 1
ATOM 1325 N N . GLU A 1 168 ? 7.446 12.266 28.179 1.00 46.31 168 GLU A N 1
ATOM 1326 C CA . GLU A 1 168 ? 8.827 12.725 27.990 1.00 46.31 168 GLU A CA 1
ATOM 1327 C C . GLU A 1 168 ? 9.784 11.518 27.963 1.00 46.31 168 GLU A C 1
ATOM 1329 O O . GLU A 1 168 ? 10.010 10.880 28.989 1.00 46.31 168 GLU A O 1
ATOM 1334 N N . GLY A 1 169 ? 10.309 11.161 26.784 1.00 53.12 169 GLY A N 1
ATOM 1335 C CA . GLY A 1 169 ? 11.244 10.036 26.644 1.00 53.12 169 GLY A CA 1
ATOM 1336 C C . GLY A 1 169 ? 11.168 9.216 25.353 1.00 53.12 169 GLY A C 1
ATOM 1337 O O . GLY A 1 169 ? 11.950 8.277 25.210 1.00 53.12 169 GLY A O 1
ATOM 1338 N N . GLN A 1 170 ? 10.271 9.519 24.408 1.00 47.12 170 GLN A N 1
ATOM 1339 C CA . GLN A 1 170 ? 10.319 8.887 23.083 1.00 47.12 170 GLN A CA 1
ATOM 1340 C C . GLN A 1 170 ? 11.311 9.616 22.177 1.00 47.12 170 GLN A C 1
ATOM 1342 O O . GLN A 1 170 ? 11.160 10.806 21.909 1.00 47.12 170 GLN A O 1
ATOM 1347 N N . THR A 1 171 ? 12.334 8.888 21.730 1.00 50.03 171 THR A N 1
ATOM 1348 C CA . THR A 1 171 ? 13.320 9.375 20.768 1.00 50.03 171 THR A CA 1
ATOM 1349 C C . THR A 1 171 ? 12.651 9.679 19.431 1.00 50.03 171 THR A C 1
ATOM 1351 O O . THR A 1 171 ? 11.956 8.846 18.846 1.00 50.03 171 THR A O 1
ATOM 1354 N N . SER A 1 172 ? 12.859 10.899 18.953 1.00 52.62 172 SER A N 1
ATOM 1355 C CA . SER A 1 172 ? 12.352 11.396 17.681 1.00 52.62 172 SER A CA 1
ATOM 1356 C C . SER A 1 172 ? 13.227 10.910 16.526 1.00 52.62 172 SER A C 1
ATOM 1358 O O . SER A 1 172 ? 14.441 10.787 16.658 1.00 52.62 172 SER A O 1
ATOM 1360 N N . LEU A 1 173 ? 12.647 10.728 15.335 1.00 49.06 173 LEU A N 1
ATOM 1361 C CA . LEU A 1 173 ? 13.429 10.562 14.096 1.00 49.06 173 LEU A CA 1
ATOM 1362 C C . LEU A 1 173 ? 14.294 11.809 13.789 1.00 49.06 173 LEU A C 1
ATOM 1364 O O . LEU A 1 173 ? 15.201 11.740 12.966 1.00 49.06 173 LEU A O 1
ATOM 1368 N N . TYR A 1 174 ? 13.998 12.938 14.441 1.00 51.53 174 TYR A N 1
ATOM 1369 C CA . TYR A 1 174 ? 14.772 14.180 14.392 1.00 51.53 174 TYR A CA 1
ATOM 1370 C C . TYR A 1 174 ? 15.794 14.318 15.531 1.00 51.53 174 TYR A C 1
ATOM 1372 O O . TYR A 1 174 ? 16.469 15.344 15.590 1.00 51.53 174 TYR A O 1
ATOM 1380 N N . ASP A 1 175 ? 15.933 13.321 16.413 1.00 51.62 175 ASP A N 1
ATOM 1381 C CA . ASP A 1 175 ? 17.034 13.273 17.381 1.00 51.62 175 ASP A CA 1
ATOM 1382 C C . ASP A 1 175 ? 18.303 12.837 16.641 1.00 51.62 175 ASP A C 1
ATOM 1384 O O . ASP A 1 175 ? 18.761 11.695 16.719 1.00 51.62 175 ASP A O 1
ATOM 1388 N N . PHE A 1 176 ? 18.841 13.749 15.836 1.00 49.53 176 PHE A N 1
ATOM 1389 C CA . PHE A 1 176 ? 20.149 13.567 15.234 1.00 49.53 176 PHE A CA 1
ATOM 1390 C C . PHE A 1 176 ? 21.197 13.564 16.349 1.00 49.53 176 PHE A C 1
ATOM 1392 O O . PHE A 1 176 ? 21.175 14.413 17.241 1.00 49.53 176 PHE A O 1
ATOM 1399 N N . VAL A 1 177 ? 22.113 12.592 16.302 1.00 49.38 177 VAL A N 1
ATOM 1400 C CA . VAL A 1 177 ? 23.291 12.565 17.176 1.00 49.38 177 VAL A CA 1
ATOM 1401 C C . VAL A 1 177 ? 23.995 13.928 17.044 1.00 49.38 177 VAL A C 1
ATOM 1403 O O . VAL A 1 177 ? 24.257 14.340 15.911 1.00 49.38 177 VAL A O 1
ATOM 1406 N N . PRO A 1 178 ? 24.310 14.635 18.148 1.00 48.16 178 PRO A N 1
ATOM 1407 C CA . PRO A 1 178 ? 24.906 15.974 18.100 1.00 48.16 178 PRO A CA 1
ATOM 1408 C C . PRO A 1 178 ? 26.286 16.038 17.419 1.00 48.16 178 PRO A C 1
ATOM 1410 O O . PRO A 1 178 ? 26.822 17.122 17.234 1.00 48.16 178 PRO A O 1
ATOM 1413 N N . GLU A 1 179 ? 26.862 14.904 17.014 1.00 46.00 179 GLU A N 1
ATOM 1414 C CA . GLU A 1 179 ? 28.196 14.796 16.408 1.00 46.00 179 GLU A CA 1
ATOM 1415 C C . GLU A 1 179 ? 28.335 15.453 15.022 1.00 46.00 179 GLU A C 1
ATOM 1417 O O . GLU A 1 179 ? 29.452 15.552 14.527 1.00 46.00 179 GLU A O 1
ATOM 1422 N N . PHE A 1 180 ? 27.252 15.938 14.403 1.00 44.88 180 PHE A N 1
ATOM 1423 C CA . PHE A 1 180 ? 27.316 16.663 13.121 1.00 44.88 180 PHE A CA 1
ATOM 1424 C C . PHE A 1 180 ? 27.060 18.172 13.222 1.00 44.88 180 PHE A C 1
ATOM 1426 O O . PHE A 1 180 ? 27.113 18.857 12.204 1.00 44.88 180 PHE A O 1
ATOM 1433 N N . ALA A 1 181 ? 26.805 18.705 14.419 1.00 44.31 181 ALA A N 1
ATOM 1434 C CA . ALA A 1 181 ? 26.796 20.146 14.650 1.00 44.31 181 ALA A CA 1
ATOM 1435 C C . ALA A 1 181 ? 28.199 20.587 15.094 1.00 44.31 181 ALA A C 1
ATOM 1437 O O . ALA A 1 181 ? 28.423 20.921 16.254 1.00 44.31 181 ALA A O 1
ATOM 1438 N N . SER A 1 182 ? 29.171 20.523 14.182 1.00 42.66 182 SER A N 1
ATOM 1439 C CA . SER A 1 182 ? 30.387 21.317 14.340 1.00 42.66 182 SER A CA 1
ATOM 1440 C C . SER A 1 182 ? 30.038 22.763 13.993 1.00 42.66 182 SER A C 1
ATOM 1442 O O . SER A 1 182 ? 29.797 23.073 12.828 1.00 42.66 182 SER A O 1
ATOM 1444 N N . ASP A 1 183 ? 29.985 23.613 15.018 1.00 46.72 183 ASP A N 1
ATOM 1445 C CA . ASP A 1 183 ? 29.953 25.080 14.945 1.00 46.72 183 ASP A CA 1
ATOM 1446 C C . ASP A 1 183 ? 31.277 25.636 14.374 1.00 46.72 183 ASP A C 1
ATOM 1448 O O . ASP A 1 183 ? 31.969 26.428 15.010 1.00 46.72 183 ASP A O 1
ATOM 1452 N N . GLU A 1 184 ? 31.661 25.210 13.175 1.00 48.97 184 GLU A N 1
ATOM 1453 C CA . GLU A 1 184 ? 32.743 25.831 12.414 1.00 48.97 184 GLU A CA 1
ATOM 1454 C C . GLU A 1 184 ? 32.198 26.187 11.024 1.00 48.97 184 GLU A C 1
ATOM 1456 O O . GLU A 1 184 ? 31.639 25.341 10.329 1.00 48.97 184 GLU A O 1
ATOM 1461 N N . ASP A 1 185 ? 32.350 27.464 10.664 1.00 48.34 185 ASP A N 1
ATOM 1462 C CA . ASP A 1 185 ? 32.163 28.057 9.329 1.00 48.34 185 ASP A CA 1
ATOM 1463 C C . ASP A 1 185 ? 30.806 28.704 8.990 1.00 48.34 185 ASP A C 1
ATOM 1465 O O . ASP A 1 185 ? 30.302 28.560 7.876 1.00 48.34 185 ASP A O 1
ATOM 1469 N N . LEU A 1 186 ? 30.246 29.518 9.895 1.00 47.84 186 LEU A N 1
ATOM 1470 C CA . LEU A 1 186 ? 29.280 30.565 9.506 1.00 47.84 186 LEU A CA 1
ATOM 1471 C C . LEU A 1 186 ? 29.5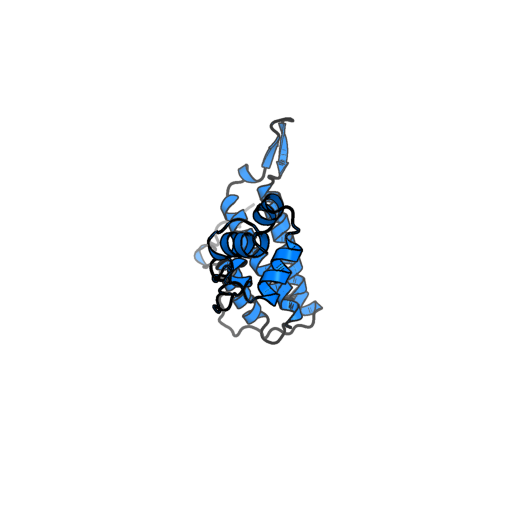70 31.938 10.136 1.00 47.84 186 LEU A C 1
ATOM 1473 O O . LEU A 1 186 ? 28.644 32.662 10.489 1.00 47.84 186 LEU A O 1
ATOM 1477 N N . ASP A 1 187 ? 30.844 32.322 10.197 1.00 42.75 187 ASP A N 1
ATOM 1478 C CA . ASP A 1 187 ? 31.232 33.734 10.223 1.00 42.75 187 ASP A CA 1
ATOM 1479 C C . ASP A 1 187 ? 32.175 34.007 9.037 1.00 42.75 187 ASP A C 1
ATOM 1481 O O . ASP A 1 187 ? 33.145 33.283 8.835 1.00 42.75 187 ASP A O 1
ATOM 1485 N N . GLU A 1 188 ? 31.863 35.069 8.284 1.00 38.41 188 GLU A N 1
ATOM 1486 C CA . GLU A 1 188 ? 32.514 35.594 7.063 1.00 38.41 188 GLU A CA 1
ATOM 1487 C C . GLU A 1 188 ? 32.028 35.035 5.704 1.00 38.41 188 GLU A C 1
ATOM 1489 O O . GLU A 1 188 ? 32.581 34.081 5.164 1.00 38.41 188 GLU A O 1
ATOM 1494 N N . ILE A 1 189 ? 31.009 35.698 5.121 1.00 37.34 189 ILE A N 1
ATOM 1495 C CA . ILE A 1 189 ? 31.006 36.403 3.807 1.00 37.34 189 ILE A CA 1
ATOM 1496 C C . ILE A 1 189 ? 29.744 37.276 3.705 1.00 37.34 189 ILE A C 1
ATOM 1498 O O . ILE A 1 189 ? 28.633 36.765 3.972 1.00 37.34 189 ILE A O 1
#

Foldseek 3Di:
DVLLVVLLCCQQVDLDQLPVSCVVSVHDSVVSVVCCVVVVRDNVVNPPPPPPPPPPPPPVLVVVDDPQLVVQLVVLCVQCPPPDDPVLSVLSSLLSSLVVVLVVLCVVQDPDPVQQWDADPVPRDIDGHPSNVVNVVSVVSNVVSCLVSVVDPVSCVVVVNDGPPDDPDDDDPPPDDCVPPPPPDDDDD